Protein AF-A0A3P7NZY5-F1 (afdb_monomer_lite)

Foldseek 3Di:
DDQDPVNVVVVVVVVVVVVVVVVVVVVVVVVVVVVVPDDDDDDDDDDDDDPPPLNVPLDDQDDDPVVVRDPVVSCVVCVVVCVVVVVVVVVVVVVCCVVPNDPDDLLRLLLVLVVDDDDPPDDVVNVVVVNVVSVVSNPVVPDDPFSVVLSVVLSVPPDPVCVVLSVVSVVVCVVPVPDGPVNSVVSVVVVVVVVVVVVVVPDDPPPPPDDDPPPPPPDPDDDDDDDDDDDD

Sequence (232 aa):
MTISSEQLLAILQQQEKQFEAAHIKLMESVMQKFSLHSSDPDSSKNLSTSADPTAASITEFIYDPDFSVTFDTWFKRWEGIFRVDFANADDAWKRLSETFGEKSSLFNIRYQCLKLMKNEADDFLTLASTVNHECERFKLPELTDDQFKCLIFVSALQSPRDAEIWTRLLSTIEQDPKSTLQTLTAECQRLKNLKHDSAIIEKPSSSFAATNVHTVTRTKSVSPISRPRHAL

pLDDT: mean 75.74, std 19.09, range [34.97, 97.25]

Radius of gyration: 41.86 Å; chains: 1; bounding box: 73×59×158 Å

Organism: Dibothriocephalus latus (NCBI:txid60516)

Secondary structure (DSSP, 8-state):
-PPPHHHHHHHHHHHHHHHHHHHHHHHHHHHHHHHTTS------------S-TTGGG------BTTTTB-HHHHHHHHHHHHHHHHHHHHHHHHHHHHHHS--S-HHHHHHHHHT----TT--HHHHHHHHHHHHHHHTGGG--HHHHHHHHHHHT--SGGGHHHHHHHHHHHHH-TT--HHHHHHHHHHHHHHHHHHHHHHS--S--------------------------

Structure (mmCIF, N/CA/C/O backbone):
data_AF-A0A3P7NZY5-F1
#
_entry.id   AF-A0A3P7NZY5-F1
#
loop_
_atom_site.group_PDB
_atom_site.id
_atom_site.type_symbol
_atom_site.label_atom_id
_atom_site.label_alt_id
_atom_site.label_comp_id
_atom_site.label_asym_id
_atom_site.label_entity_id
_atom_site.label_seq_id
_atom_site.pdbx_PDB_ins_code
_atom_site.Cartn_x
_atom_site.Cartn_y
_atom_site.Cartn_z
_atom_site.occupancy
_atom_site.B_iso_or_equiv
_atom_site.auth_seq_id
_atom_site.auth_comp_id
_atom_site.auth_asym_id
_atom_site.auth_atom_id
_atom_site.pdbx_PDB_model_num
ATOM 1 N N . MET A 1 1 ? -19.134 39.621 -23.028 1.00 46.97 1 MET A N 1
ATOM 2 C CA . MET A 1 1 ? -18.415 39.521 -24.315 1.00 46.97 1 MET A CA 1
ATOM 3 C C . MET A 1 1 ? -18.395 38.054 -24.704 1.00 46.97 1 MET A C 1
ATOM 5 O O . MET A 1 1 ? -17.793 37.267 -23.990 1.00 46.97 1 MET A O 1
ATOM 9 N N . THR A 1 2 ? -19.153 37.667 -25.728 1.00 57.88 2 THR A N 1
ATOM 10 C CA . THR A 1 2 ? -19.240 36.282 -26.213 1.00 57.88 2 THR A CA 1
ATOM 11 C C . THR A 1 2 ? -18.093 36.026 -27.183 1.00 57.88 2 THR A C 1
ATOM 13 O O . THR A 1 2 ? -17.996 36.706 -28.202 1.00 57.88 2 THR A O 1
ATOM 16 N N . ILE A 1 3 ? -17.210 35.087 -26.845 1.00 70.19 3 ILE A N 1
ATOM 17 C CA . ILE A 1 3 ? -16.117 34.652 -27.722 1.00 70.19 3 ILE A CA 1
ATOM 18 C C . ILE A 1 3 ? -16.749 34.061 -28.990 1.00 70.19 3 ILE A C 1
ATOM 20 O O . ILE A 1 3 ? -17.586 33.164 -28.905 1.00 70.19 3 ILE A O 1
ATOM 24 N N . SER A 1 4 ? -16.396 34.607 -30.157 1.00 80.69 4 SER A N 1
ATOM 25 C CA . SER A 1 4 ? -16.846 34.088 -31.456 1.00 80.69 4 SER A CA 1
ATOM 26 C C . SER A 1 4 ? -16.251 32.698 -31.701 1.00 80.69 4 SER A C 1
ATOM 28 O O . SER A 1 4 ? -15.131 32.421 -31.270 1.00 80.69 4 SER A O 1
ATOM 30 N N . SER A 1 5 ? -16.958 31.838 -32.437 1.00 74.88 5 SER A N 1
ATOM 31 C CA . SER A 1 5 ? -16.467 30.504 -32.817 1.00 74.88 5 SER A CA 1
ATOM 32 C C . SER A 1 5 ? -15.095 30.557 -33.500 1.00 74.88 5 SER A C 1
ATOM 34 O O . SER A 1 5 ? -14.277 29.664 -33.302 1.00 74.88 5 SER A O 1
ATOM 36 N N . GLU A 1 6 ? -14.813 31.622 -34.255 1.00 82.94 6 GLU A N 1
ATOM 37 C CA . GLU A 1 6 ? -13.506 31.834 -34.890 1.00 82.94 6 GLU A CA 1
ATOM 38 C C . GLU A 1 6 ? -12.401 32.135 -33.868 1.00 82.94 6 GLU A C 1
ATOM 40 O O . GLU A 1 6 ? -11.280 31.652 -34.005 1.00 82.94 6 GLU A O 1
ATOM 45 N N . GLN A 1 7 ? -12.717 32.875 -32.800 1.00 79.88 7 GLN A N 1
ATOM 46 C CA . GLN A 1 7 ? -11.763 33.130 -31.719 1.00 79.88 7 GLN A CA 1
ATOM 47 C C . GLN A 1 7 ? -11.492 31.872 -30.892 1.00 79.88 7 GLN A C 1
ATOM 49 O O . GLN A 1 7 ? -10.356 31.653 -30.483 1.00 79.88 7 GLN A O 1
ATOM 54 N N . LEU A 1 8 ? -12.501 31.023 -30.683 1.00 76.75 8 LEU A N 1
ATOM 55 C CA . LEU A 1 8 ? -12.315 29.741 -30.003 1.00 76.75 8 LEU A CA 1
ATOM 56 C C . LEU A 1 8 ? -11.404 28.805 -30.812 1.00 76.75 8 LEU A C 1
ATOM 58 O O . LEU A 1 8 ? -10.509 28.182 -30.242 1.00 76.75 8 LEU A O 1
ATOM 62 N N . LEU A 1 9 ? -11.589 28.756 -32.136 1.00 84.31 9 LEU A N 1
ATOM 63 C CA . LEU A 1 9 ? -10.747 27.955 -33.026 1.00 84.31 9 LEU A CA 1
ATOM 64 C C . LEU A 1 9 ? -9.292 28.450 -33.017 1.00 84.31 9 LEU A C 1
ATOM 66 O O . LEU A 1 9 ? -8.367 27.652 -32.887 1.00 84.31 9 LEU A O 1
ATOM 70 N N . ALA A 1 10 ? -9.095 29.772 -33.074 1.00 88.56 10 ALA A N 1
ATOM 71 C CA . ALA A 1 10 ? -7.770 30.381 -33.009 1.00 88.56 10 ALA A CA 1
ATOM 72 C C . ALA A 1 10 ? -7.061 30.097 -31.673 1.00 88.56 10 ALA A C 1
ATOM 74 O O . ALA A 1 10 ? -5.854 29.864 -31.658 1.00 88.56 10 ALA A O 1
ATOM 75 N N . ILE A 1 11 ? -7.797 30.074 -30.557 1.00 85.38 11 ILE A N 1
ATOM 76 C CA . ILE A 1 11 ? -7.242 29.749 -29.236 1.00 85.38 11 ILE A CA 1
ATOM 77 C C . ILE A 1 11 ? -6.812 28.281 -29.164 1.00 85.38 11 ILE A C 1
ATOM 79 O O . ILE A 1 11 ? -5.715 28.002 -28.686 1.00 85.38 11 ILE A O 1
ATOM 83 N N . LEU A 1 12 ? -7.633 27.353 -29.663 1.00 81.19 12 LEU A N 1
ATOM 84 C CA . LEU A 1 12 ? -7.298 25.924 -29.664 1.00 81.19 12 LEU A CA 1
ATOM 85 C C . LEU A 1 12 ? -6.077 25.632 -30.541 1.00 81.19 12 LEU A C 1
ATOM 87 O O . LEU A 1 12 ? -5.149 24.957 -30.102 1.00 81.19 12 LEU A O 1
ATOM 91 N N . GLN A 1 13 ? -6.025 26.220 -31.736 1.00 91.12 13 GLN A N 1
ATOM 92 C CA . GLN A 1 13 ? -4.891 26.056 -32.645 1.00 91.12 13 GLN A CA 1
ATOM 93 C C . GLN A 1 13 ? -3.607 26.690 -32.083 1.00 91.12 13 GLN A C 1
ATOM 95 O O . GLN A 1 13 ? -2.511 26.144 -32.226 1.00 91.12 13 GLN A O 1
ATOM 100 N N . GLN A 1 14 ? -3.729 27.827 -31.390 1.00 90.44 14 GLN A N 1
ATOM 101 C CA . GLN A 1 14 ? -2.608 28.439 -30.679 1.00 90.44 14 GLN A CA 1
ATOM 102 C C . GLN A 1 14 ? -2.126 27.553 -29.521 1.00 90.44 14 GLN A C 1
ATOM 104 O O . GLN A 1 14 ? -0.921 27.481 -29.281 1.00 90.44 14 GLN A O 1
ATOM 109 N N . GLN A 1 15 ? -3.033 26.873 -28.815 1.00 80.94 15 GLN A N 1
ATOM 110 C CA . GLN A 1 15 ? -2.680 25.972 -27.719 1.00 80.94 15 GLN A CA 1
ATOM 111 C C . GLN A 1 15 ? -1.922 24.734 -28.221 1.00 80.94 15 GLN A C 1
ATOM 113 O O . GLN A 1 15 ? -0.909 24.365 -27.630 1.00 80.94 15 GLN A O 1
ATOM 118 N N . GLU A 1 16 ? -2.356 24.142 -29.335 1.00 83.31 16 GLU A N 1
ATOM 119 C CA . GLU A 1 16 ? -1.681 23.003 -29.972 1.00 83.31 16 GLU A CA 1
ATOM 120 C C . GLU A 1 16 ? -0.261 23.378 -30.422 1.00 83.31 16 GLU A C 1
ATOM 122 O O . GLU A 1 16 ? 0.711 22.704 -30.080 1.00 83.31 16 GLU A O 1
ATOM 127 N N . LYS A 1 17 ? -0.110 24.545 -31.062 1.00 88.25 17 LYS A N 1
ATOM 128 C CA . LYS A 1 17 ? 1.199 25.053 -31.493 1.00 88.25 17 LYS A CA 1
ATOM 129 C C . LYS A 1 17 ? 2.146 25.343 -30.322 1.00 88.25 17 LYS A C 1
ATOM 131 O O . LYS A 1 17 ? 3.353 25.135 -30.433 1.00 88.25 17 LYS A O 1
ATOM 136 N N . GLN A 1 18 ? 1.619 25.832 -29.197 1.00 85.06 18 GLN A N 1
ATOM 137 C CA . GLN A 1 18 ? 2.403 26.040 -27.973 1.00 85.06 18 GLN A CA 1
ATOM 138 C C . GLN A 1 18 ? 2.849 24.709 -27.355 1.00 85.06 18 GLN A C 1
ATOM 140 O O . GLN A 1 18 ? 3.974 24.615 -26.864 1.00 85.06 18 GLN A O 1
ATOM 145 N N . PHE A 1 19 ? 2.003 23.677 -27.412 1.00 81.44 19 PHE A N 1
ATOM 146 C CA . PHE A 1 19 ? 2.329 22.346 -26.908 1.00 81.44 19 PHE A CA 1
ATOM 147 C C . PHE A 1 19 ? 3.450 21.682 -27.722 1.00 81.44 19 PHE A C 1
ATOM 149 O O . PHE A 1 19 ? 4.431 21.211 -27.145 1.00 81.44 19 PHE A O 1
ATOM 156 N N . GLU A 1 20 ? 3.373 21.726 -29.055 1.00 84.94 20 GLU A N 1
ATOM 157 C CA . GLU A 1 20 ? 4.435 21.205 -29.928 1.00 84.94 20 GLU A CA 1
ATOM 158 C C . GLU A 1 20 ? 5.761 21.953 -29.738 1.00 84.94 20 GLU A C 1
ATOM 160 O O . GLU A 1 20 ? 6.817 21.330 -29.604 1.00 84.94 20 GLU A O 1
ATOM 165 N N . ALA A 1 21 ? 5.718 23.288 -29.653 1.00 87.62 21 ALA A N 1
ATOM 166 C CA . ALA A 1 21 ? 6.910 24.099 -29.416 1.00 87.62 21 ALA A CA 1
ATOM 167 C C . ALA A 1 21 ? 7.564 23.788 -28.058 1.00 87.62 21 ALA A C 1
ATOM 169 O O . ALA A 1 21 ? 8.793 23.740 -27.958 1.00 87.62 21 ALA A O 1
ATOM 170 N N . ALA A 1 22 ? 6.762 23.541 -27.017 1.00 80.25 22 ALA A N 1
ATOM 171 C CA . ALA A 1 22 ? 7.265 23.138 -25.708 1.00 80.25 22 ALA A CA 1
ATOM 172 C C . ALA A 1 22 ? 7.936 21.755 -25.755 1.00 80.25 22 ALA A C 1
ATOM 174 O O . ALA A 1 22 ? 9.002 21.579 -25.164 1.00 80.25 22 ALA A O 1
ATOM 175 N N . HIS A 1 23 ? 7.363 20.802 -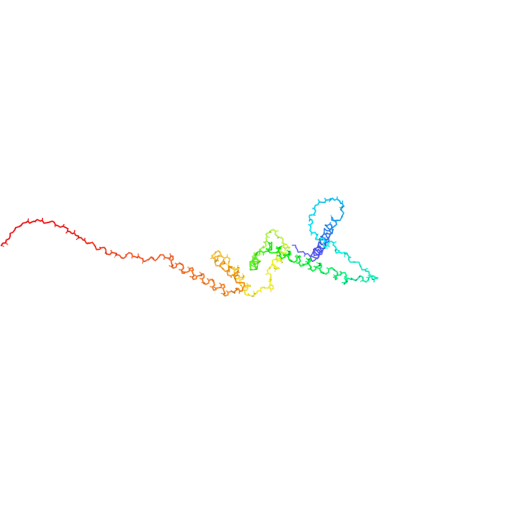26.498 1.00 62.50 23 HIS A N 1
ATOM 176 C CA . HIS A 1 23 ? 7.933 19.464 -26.654 1.00 62.50 23 HIS A CA 1
ATOM 177 C C . HIS A 1 23 ? 9.263 19.483 -27.428 1.00 62.50 23 HIS A C 1
ATOM 179 O O . HIS A 1 23 ? 10.229 18.847 -27.009 1.00 62.50 23 HIS A O 1
ATOM 185 N N . ILE A 1 24 ? 9.360 20.284 -28.496 1.00 83.12 24 ILE A N 1
ATOM 186 C CA . ILE A 1 24 ? 10.613 20.476 -29.248 1.00 83.12 24 ILE A CA 1
ATOM 187 C C . ILE A 1 24 ? 11.690 21.107 -28.358 1.00 83.12 24 ILE A C 1
ATOM 189 O O . ILE A 1 24 ? 12.813 20.612 -28.305 1.00 83.12 24 ILE A O 1
ATOM 193 N N . LYS A 1 25 ? 11.344 22.149 -27.595 1.00 82.94 25 LYS A N 1
ATOM 194 C CA . LYS A 1 25 ? 12.291 22.833 -26.703 1.00 82.94 25 LYS A CA 1
ATOM 195 C C . LYS A 1 25 ? 12.783 21.932 -25.564 1.00 82.94 25 LYS A C 1
ATOM 197 O O . LYS A 1 25 ? 13.939 22.027 -25.150 1.00 82.94 25 LYS A O 1
ATOM 202 N N . LEU A 1 26 ? 11.924 21.037 -25.068 1.00 77.50 26 LEU A N 1
ATOM 203 C CA . LEU A 1 26 ? 12.306 19.997 -24.112 1.00 77.50 26 LEU A CA 1
ATOM 204 C C . LEU A 1 26 ? 13.296 19.009 -24.744 1.00 77.50 26 LEU A C 1
ATOM 206 O O . LEU A 1 26 ? 14.319 18.699 -24.136 1.00 77.50 26 LEU A O 1
ATOM 210 N N . MET A 1 27 ? 13.030 18.565 -25.974 1.00 72.25 27 MET A N 1
ATOM 211 C CA . MET A 1 27 ? 13.896 17.634 -26.698 1.00 72.25 27 MET A CA 1
ATOM 212 C C . MET A 1 27 ? 15.269 18.245 -27.024 1.00 72.25 27 MET A C 1
ATOM 214 O O . MET A 1 27 ? 16.288 17.588 -26.819 1.00 72.25 27 MET A O 1
ATOM 218 N N . GLU A 1 28 ? 15.323 19.522 -27.415 1.00 78.56 28 GLU A N 1
ATOM 219 C CA . GLU A 1 28 ? 16.579 20.271 -27.578 1.00 78.56 28 GLU A CA 1
ATOM 220 C C . GLU A 1 28 ? 17.354 20.385 -26.260 1.00 78.56 28 GLU A C 1
ATOM 222 O O . GLU A 1 28 ? 18.565 20.178 -26.240 1.00 78.56 28 GLU A O 1
ATOM 227 N N . SER A 1 29 ? 16.673 20.652 -25.141 1.00 71.81 29 SER A N 1
ATOM 228 C CA . SER A 1 29 ? 17.320 20.737 -23.826 1.00 71.81 29 SER A CA 1
ATOM 229 C C . SER A 1 29 ? 17.908 19.395 -23.376 1.00 71.81 29 SER A C 1
ATOM 231 O O . SER A 1 29 ? 19.008 19.358 -22.819 1.00 71.81 29 SER A O 1
ATOM 233 N N . VAL A 1 30 ? 17.216 18.287 -23.660 1.00 68.44 30 VAL A N 1
ATOM 234 C CA . VAL A 1 30 ? 17.718 16.930 -23.405 1.00 68.44 30 VAL A CA 1
ATOM 235 C C . VAL A 1 30 ? 18.926 16.630 -24.295 1.00 68.44 30 VAL A C 1
ATOM 237 O O . VAL A 1 30 ? 19.963 16.222 -23.778 1.00 68.44 30 VAL A O 1
ATOM 240 N N . MET A 1 31 ? 18.852 16.905 -25.600 1.00 71.56 31 MET A N 1
ATOM 241 C CA . MET A 1 31 ? 19.984 16.709 -26.517 1.00 71.56 31 MET A CA 1
ATOM 242 C C . MET A 1 31 ? 21.198 17.567 -26.136 1.00 71.56 31 MET A C 1
ATOM 244 O O . MET A 1 31 ? 22.325 17.081 -26.161 1.00 71.56 31 MET A O 1
ATOM 248 N N . GLN A 1 32 ? 20.987 18.809 -25.697 1.00 71.62 32 GLN A N 1
ATOM 249 C CA . GLN A 1 32 ? 22.059 19.703 -25.260 1.00 71.62 32 GLN A CA 1
ATOM 250 C C . GLN A 1 32 ? 22.703 19.237 -23.945 1.00 71.62 32 GLN A C 1
ATOM 252 O O . GLN A 1 32 ? 23.923 19.318 -23.799 1.00 71.62 32 GLN A O 1
ATOM 257 N N . LYS A 1 33 ? 21.916 18.683 -23.010 1.00 65.88 33 LYS A N 1
ATOM 258 C CA . LYS A 1 33 ? 22.447 18.050 -21.792 1.00 65.88 33 LYS A CA 1
ATOM 259 C C . LYS A 1 33 ? 23.283 16.805 -22.083 1.00 65.88 33 LYS A C 1
ATOM 261 O O . LYS A 1 33 ? 24.238 16.558 -21.355 1.00 65.88 33 LYS A O 1
ATOM 266 N N . PHE A 1 34 ? 22.957 16.054 -23.134 1.00 49.94 34 PHE A N 1
ATOM 267 C CA . PHE A 1 34 ? 23.767 14.917 -23.573 1.00 49.94 34 PHE A CA 1
ATOM 268 C C . PHE A 1 34 ? 25.022 15.350 -24.356 1.00 49.94 34 PHE A C 1
ATOM 270 O O . PHE A 1 34 ? 26.076 14.747 -24.177 1.00 49.94 34 PHE A O 1
ATOM 277 N N . SER A 1 35 ? 24.965 16.430 -25.146 1.00 59.28 35 SER A N 1
ATOM 278 C CA . SER A 1 35 ? 26.133 16.958 -25.875 1.00 59.28 35 SER A CA 1
ATOM 279 C C . SER A 1 35 ? 27.155 17.697 -25.003 1.00 59.28 35 SER A C 1
ATOM 281 O O . SER A 1 35 ? 28.324 17.738 -25.371 1.00 59.28 35 SER A O 1
ATOM 283 N N . LEU A 1 36 ? 26.778 18.231 -23.833 1.00 48.22 36 LEU A N 1
ATOM 284 C CA . LEU A 1 36 ? 27.732 18.836 -22.883 1.00 48.22 36 LEU A CA 1
ATOM 285 C C . LEU A 1 36 ? 28.634 17.812 -22.165 1.00 48.22 36 LEU A C 1
ATOM 287 O O . LEU A 1 36 ? 29.483 18.209 -21.371 1.00 48.22 36 LEU A O 1
ATOM 291 N N . HIS A 1 37 ? 28.476 16.512 -22.443 1.00 47.75 37 HIS A N 1
ATOM 292 C CA . HIS A 1 37 ? 29.322 15.451 -21.891 1.00 47.75 37 HIS A CA 1
ATOM 293 C C . HIS A 1 37 ? 30.306 14.827 -22.896 1.00 47.75 37 HIS A C 1
ATOM 295 O O . HIS A 1 37 ? 31.026 13.898 -22.531 1.00 47.75 37 HIS A O 1
ATOM 301 N N . SER A 1 38 ? 30.388 15.339 -24.130 1.00 46.09 38 SER A N 1
ATOM 302 C CA . SER A 1 38 ? 31.380 14.899 -25.118 1.00 46.09 38 SER A CA 1
ATOM 303 C C . SER A 1 38 ? 32.309 16.052 -25.516 1.00 46.09 38 SER A C 1
ATOM 305 O O . SER A 1 38 ? 31.835 17.010 -26.124 1.00 46.09 38 SER A O 1
ATOM 307 N N . SER A 1 39 ? 33.606 15.888 -25.199 1.00 41.19 39 SER A N 1
ATOM 308 C CA . SER A 1 39 ? 34.776 16.782 -25.403 1.00 41.19 39 SER A CA 1
ATOM 309 C C . SER A 1 39 ? 35.035 17.735 -24.217 1.00 41.19 39 SER A C 1
ATOM 311 O O . SER A 1 39 ? 34.266 18.657 -23.990 1.00 41.19 39 SER A O 1
ATOM 313 N N . ASP A 1 40 ? 36.036 17.517 -23.350 1.00 34.97 40 ASP A N 1
ATOM 314 C CA . ASP A 1 40 ? 37.485 17.515 -23.648 1.00 34.97 40 ASP A CA 1
ATOM 315 C C . ASP A 1 40 ? 38.314 16.507 -22.793 1.00 34.97 40 ASP A C 1
ATOM 317 O O . ASP A 1 40 ? 37.837 16.043 -21.751 1.00 34.97 40 ASP A O 1
ATOM 321 N N . PRO A 1 41 ? 39.551 16.159 -23.216 1.00 51.69 41 PRO A N 1
ATOM 322 C CA . PRO A 1 41 ? 40.423 15.176 -22.590 1.00 51.69 41 PRO A CA 1
ATOM 323 C C . PRO A 1 41 ? 41.317 15.788 -21.497 1.00 51.69 41 PRO A C 1
ATOM 325 O O . PRO A 1 41 ? 41.725 16.942 -21.559 1.00 51.69 41 PRO A O 1
ATOM 328 N N . ASP A 1 42 ? 41.696 14.931 -20.552 1.00 41.72 42 ASP A N 1
ATOM 329 C CA . ASP A 1 42 ? 42.792 15.108 -19.593 1.00 41.72 42 ASP A CA 1
ATOM 330 C C . ASP A 1 42 ? 42.535 16.028 -18.379 1.00 41.72 42 ASP A C 1
ATOM 332 O O . ASP A 1 42 ? 42.932 17.187 -18.310 1.00 41.72 42 ASP A O 1
ATOM 336 N N . SER A 1 43 ? 41.968 15.444 -17.317 1.00 35.94 43 SER A N 1
ATOM 337 C CA . SER A 1 43 ? 42.540 15.655 -15.984 1.00 35.94 43 SER A CA 1
ATOM 338 C C . SER A 1 43 ? 42.377 14.402 -15.122 1.00 35.94 43 SER A C 1
ATOM 340 O O . SER A 1 43 ? 41.305 13.827 -14.949 1.00 35.94 43 SER A O 1
ATOM 342 N N . SER A 1 44 ? 43.531 13.938 -14.665 1.00 43.25 44 SER A N 1
ATOM 343 C CA . SER A 1 44 ? 43.779 12.692 -13.960 1.00 43.25 44 SER A CA 1
ATOM 344 C C . SER A 1 44 ? 43.116 12.582 -12.584 1.00 43.25 44 SER A C 1
ATOM 346 O O . SER A 1 44 ? 43.125 13.519 -11.794 1.00 43.25 44 SER A O 1
ATOM 348 N N . LYS A 1 45 ? 42.782 11.323 -12.268 1.00 48.19 45 LYS A N 1
ATOM 349 C CA . LYS A 1 45 ? 42.866 10.679 -10.945 1.00 48.19 45 LYS A CA 1
ATOM 350 C C . LYS A 1 45 ? 41.958 11.251 -9.858 1.00 48.19 45 LYS A C 1
ATOM 352 O O . LYS A 1 45 ? 42.337 12.135 -9.102 1.00 48.19 45 LYS A O 1
ATOM 357 N N . ASN A 1 46 ? 40.809 10.602 -9.696 1.00 41.66 46 ASN A N 1
ATOM 358 C CA . ASN A 1 46 ? 40.505 9.776 -8.521 1.00 41.66 46 ASN A CA 1
ATOM 359 C C . ASN A 1 46 ? 39.083 9.235 -8.684 1.00 41.66 46 ASN A C 1
ATOM 361 O O . ASN A 1 46 ? 38.133 9.787 -8.136 1.00 41.66 46 ASN A O 1
ATOM 365 N N . LEU A 1 47 ? 38.936 8.145 -9.438 1.00 36.31 47 LEU A N 1
ATOM 366 C CA . LEU A 1 47 ? 37.753 7.308 -9.311 1.00 36.31 47 LEU A CA 1
ATOM 367 C C . LEU A 1 47 ? 38.209 5.999 -8.694 1.00 36.31 47 LEU A C 1
ATOM 369 O O . LEU A 1 47 ? 38.983 5.248 -9.285 1.00 36.31 47 LEU A O 1
ATOM 373 N N . SER A 1 48 ? 37.797 5.808 -7.446 1.00 35.16 48 SER A N 1
ATOM 374 C CA . SER A 1 48 ? 38.056 4.586 -6.710 1.00 35.16 48 SER A CA 1
ATOM 375 C C . SER A 1 48 ? 37.369 3.440 -7.436 1.00 35.16 48 SER A C 1
ATOM 377 O O . SER A 1 48 ? 36.148 3.358 -7.527 1.00 35.16 48 SER A O 1
ATOM 379 N N . THR A 1 49 ? 38.238 2.617 -7.994 1.00 46.69 49 THR A N 1
ATOM 380 C CA . THR A 1 49 ? 38.092 1.278 -8.526 1.00 46.69 49 THR A CA 1
ATOM 381 C C . THR A 1 49 ? 37.032 0.450 -7.807 1.00 46.69 49 THR A C 1
ATOM 383 O O . THR A 1 49 ? 37.173 0.129 -6.630 1.00 46.69 49 THR A O 1
ATOM 386 N N . SER A 1 50 ? 36.027 0.022 -8.562 1.00 44.97 50 SER A N 1
ATOM 387 C CA . SER A 1 50 ? 35.406 -1.295 -8.399 1.00 44.97 50 SER A CA 1
ATOM 388 C C . SER A 1 50 ? 34.762 -1.727 -9.721 1.00 44.97 50 SER A C 1
ATOM 390 O O . SER A 1 50 ? 33.618 -2.170 -9.757 1.00 44.97 50 SER A O 1
ATOM 392 N N . ALA A 1 51 ? 35.483 -1.562 -10.832 1.00 43.59 51 ALA A N 1
ATOM 393 C CA . ALA A 1 51 ? 35.256 -2.436 -11.972 1.00 43.59 51 ALA A CA 1
ATOM 394 C C . ALA A 1 51 ? 36.059 -3.702 -11.673 1.00 43.59 51 ALA A C 1
ATOM 396 O O . ALA A 1 51 ? 37.286 -3.644 -11.561 1.00 43.59 51 ALA A O 1
ATOM 397 N N . ASP A 1 52 ? 35.351 -4.799 -11.429 1.00 51.12 52 ASP A N 1
ATOM 398 C CA . ASP A 1 52 ? 35.935 -6.120 -11.229 1.00 51.12 52 ASP A CA 1
ATOM 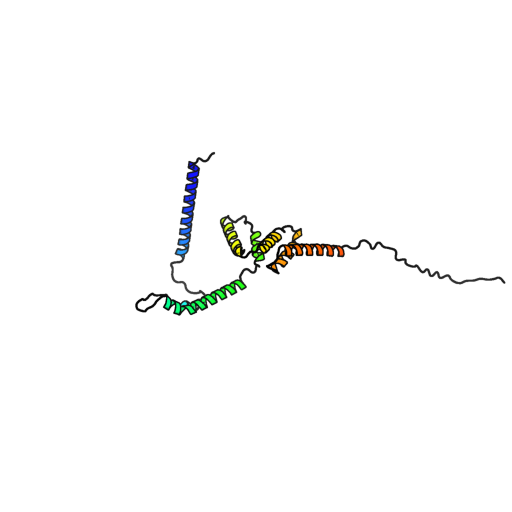399 C C . ASP A 1 52 ? 36.911 -6.412 -12.394 1.00 51.12 52 ASP A C 1
ATOM 401 O O . ASP A 1 52 ? 36.533 -6.212 -13.556 1.00 51.12 52 ASP A O 1
ATOM 405 N N . PRO A 1 53 ? 38.173 -6.822 -12.149 1.00 58.41 53 PRO A N 1
ATOM 406 C CA . PRO A 1 53 ? 39.139 -7.133 -13.209 1.00 58.41 53 PRO A CA 1
ATOM 407 C C . PRO A 1 53 ? 38.623 -8.128 -14.265 1.00 58.41 53 PRO A C 1
ATOM 409 O O . PRO A 1 53 ? 39.148 -8.180 -15.376 1.00 58.41 53 PRO A O 1
ATOM 412 N N . THR A 1 54 ? 37.591 -8.903 -13.929 1.00 56.88 54 THR A N 1
ATOM 413 C CA . THR A 1 54 ? 36.879 -9.858 -14.790 1.00 56.88 54 THR A CA 1
ATOM 414 C C . THR A 1 54 ? 35.955 -9.186 -15.813 1.00 56.88 54 THR A C 1
ATOM 416 O O . THR A 1 54 ? 35.953 -9.592 -16.975 1.00 56.88 54 THR A O 1
ATOM 419 N N . ALA A 1 55 ? 35.235 -8.124 -15.438 1.00 55.91 55 ALA A N 1
ATOM 420 C CA . ALA A 1 55 ? 34.324 -7.394 -16.326 1.00 55.91 55 ALA A CA 1
ATOM 421 C C . ALA A 1 55 ? 35.085 -6.620 -17.415 1.00 55.91 55 ALA A C 1
ATOM 423 O O . ALA A 1 55 ? 34.652 -6.555 -18.564 1.00 55.91 55 ALA A O 1
ATOM 424 N N . ALA A 1 56 ? 36.277 -6.113 -17.082 1.00 63.00 56 ALA A N 1
ATOM 425 C CA . ALA A 1 56 ? 37.186 -5.485 -18.043 1.00 63.00 56 ALA A CA 1
ATOM 426 C C . ALA A 1 56 ? 37.785 -6.480 -19.063 1.00 63.00 56 ALA A C 1
ATOM 428 O O . ALA A 1 56 ? 38.383 -6.057 -20.051 1.00 63.00 56 ALA A O 1
ATOM 429 N N . SER A 1 57 ? 37.638 -7.794 -18.836 1.00 68.81 57 SER A N 1
ATOM 430 C CA . SER A 1 57 ? 38.141 -8.849 -19.723 1.00 68.81 57 SER A CA 1
ATOM 431 C C . SER A 1 57 ? 37.123 -9.313 -20.771 1.00 68.81 57 SER A C 1
ATOM 433 O O . SER A 1 57 ? 37.506 -10.089 -21.652 1.00 68.81 57 SER A O 1
ATOM 435 N N . ILE A 1 58 ? 35.857 -8.880 -20.698 1.00 78.25 58 ILE A N 1
ATOM 436 C CA . ILE A 1 58 ? 34.845 -9.221 -21.705 1.00 78.25 58 ILE A CA 1
ATOM 437 C C . ILE A 1 58 ? 35.177 -8.448 -22.983 1.00 78.25 58 ILE A C 1
ATOM 439 O O . ILE A 1 58 ? 34.961 -7.244 -23.087 1.00 78.25 58 ILE A O 1
ATOM 443 N N . THR A 1 59 ? 35.743 -9.147 -23.961 1.00 78.38 59 THR A N 1
ATOM 444 C CA . THR A 1 59 ? 36.101 -8.559 -25.254 1.00 78.38 59 THR A CA 1
ATOM 445 C C . THR A 1 59 ? 34.851 -8.302 -26.091 1.00 78.38 59 THR A C 1
ATOM 447 O O . THR A 1 59 ? 33.960 -9.154 -26.126 1.00 78.38 59 THR A O 1
ATOM 450 N N . GLU A 1 60 ? 34.810 -7.183 -26.816 1.00 79.25 60 GLU A N 1
ATOM 451 C CA . GLU A 1 60 ? 33.728 -6.845 -27.748 1.00 79.25 60 GLU A CA 1
ATOM 452 C C . GLU A 1 60 ? 33.483 -7.973 -28.770 1.00 79.25 60 GLU A C 1
ATOM 454 O O . GLU A 1 60 ? 34.414 -8.651 -29.214 1.00 79.25 60 GLU A O 1
ATOM 459 N N . PHE A 1 61 ? 32.214 -8.216 -29.109 1.00 82.62 61 PHE A N 1
ATOM 460 C CA . PHE A 1 61 ? 31.850 -9.214 -30.109 1.00 82.62 61 PHE A CA 1
ATOM 461 C C . PHE A 1 61 ? 32.153 -8.685 -31.515 1.00 82.62 61 PHE A C 1
ATOM 463 O O . PHE A 1 61 ? 31.523 -7.736 -31.976 1.00 82.62 61 PHE A O 1
ATOM 470 N N . ILE A 1 62 ? 33.082 -9.343 -32.209 1.00 82.06 62 ILE A N 1
ATOM 471 C CA . ILE A 1 62 ? 33.411 -9.069 -33.609 1.00 82.06 62 ILE A CA 1
ATOM 472 C C . ILE A 1 62 ? 32.988 -10.290 -34.422 1.00 82.06 62 ILE A C 1
ATOM 474 O O . ILE A 1 62 ? 33.529 -11.380 -34.237 1.00 82.06 62 ILE A O 1
ATOM 478 N N . TYR A 1 63 ? 31.990 -10.114 -35.289 1.00 79.81 63 TYR A N 1
ATOM 479 C CA . TYR A 1 63 ? 31.515 -11.185 -36.160 1.00 79.81 63 TYR A CA 1
ATOM 480 C C . TYR A 1 63 ? 32.570 -11.509 -37.217 1.00 79.81 63 TYR A C 1
ATOM 482 O O . TYR A 1 63 ? 32.945 -10.639 -38.004 1.00 79.81 63 TYR A O 1
ATOM 490 N N . ASP A 1 64 ? 33.006 -12.766 -37.246 1.00 80.12 64 ASP A N 1
ATOM 491 C CA . ASP A 1 64 ? 33.967 -13.264 -38.223 1.00 80.12 64 ASP A CA 1
ATOM 492 C C . ASP A 1 64 ? 33.464 -14.591 -38.824 1.00 80.12 64 ASP A C 1
ATOM 494 O O . ASP A 1 64 ? 33.491 -15.633 -38.150 1.00 80.12 64 ASP A O 1
ATOM 498 N N . PRO A 1 65 ? 32.960 -14.565 -40.073 1.00 72.88 65 PRO A N 1
ATOM 499 C CA . PRO A 1 65 ? 32.415 -15.747 -40.728 1.00 72.88 65 PRO A CA 1
ATOM 500 C C . PRO A 1 65 ? 33.494 -16.770 -41.111 1.00 72.88 65 PRO A C 1
ATOM 502 O O . PRO A 1 65 ? 33.190 -17.962 -41.149 1.00 72.88 65 PRO A O 1
ATOM 505 N N . ASP A 1 66 ? 34.740 -16.342 -41.335 1.00 83.75 66 ASP A N 1
ATOM 506 C CA . ASP A 1 66 ? 35.839 -17.217 -41.759 1.00 83.75 66 ASP A CA 1
ATOM 507 C C . ASP A 1 66 ? 36.420 -18.004 -40.574 1.00 83.75 66 ASP A C 1
ATOM 509 O O . ASP A 1 66 ? 36.890 -19.133 -40.728 1.00 83.75 66 ASP A O 1
ATOM 513 N N . PHE A 1 67 ? 36.318 -17.444 -39.365 1.00 76.50 67 PHE A N 1
ATOM 514 C CA . PHE A 1 67 ? 36.777 -18.068 -38.120 1.00 76.50 67 PHE A CA 1
ATOM 515 C C . PHE A 1 67 ? 35.647 -18.667 -37.270 1.00 76.50 67 PHE A C 1
ATOM 517 O O . PHE A 1 67 ? 35.871 -19.055 -36.121 1.00 76.50 67 PHE A O 1
ATOM 524 N N . SER A 1 68 ? 34.432 -18.795 -37.818 1.00 72.19 68 SER A N 1
ATOM 525 C CA . SER A 1 68 ? 33.241 -19.322 -37.125 1.00 72.19 68 SER A CA 1
ATOM 526 C C . SER A 1 68 ? 32.889 -18.592 -35.816 1.00 72.19 68 SER A C 1
ATOM 528 O O . SER A 1 68 ? 32.242 -19.156 -34.929 1.00 72.19 68 SER A O 1
ATOM 530 N N . VAL A 1 69 ? 33.293 -17.323 -35.684 1.00 76.75 69 VAL A N 1
ATOM 531 C CA . VAL A 1 69 ? 32.995 -16.495 -34.510 1.00 76.75 69 VAL A CA 1
ATOM 532 C C . VAL A 1 69 ? 31.547 -16.023 -34.611 1.00 76.75 69 VAL A C 1
ATOM 534 O O . VAL A 1 69 ? 31.228 -14.970 -35.161 1.00 76.75 69 VAL A O 1
ATOM 537 N N . THR A 1 70 ? 30.647 -16.854 -34.092 1.00 85.12 70 THR A N 1
ATOM 538 C CA . THR A 1 70 ? 29.222 -16.550 -33.951 1.00 85.12 70 THR A CA 1
ATOM 539 C C . THR A 1 70 ? 28.919 -15.987 -32.567 1.00 85.12 70 THR A C 1
ATOM 541 O O . THR A 1 70 ? 29.663 -16.209 -31.606 1.00 85.12 70 THR A O 1
ATOM 544 N N . PHE A 1 71 ? 27.790 -15.287 -32.450 1.00 82.94 71 PHE A N 1
ATOM 545 C CA . PHE A 1 71 ? 27.315 -14.768 -31.169 1.00 82.94 71 PHE A CA 1
ATOM 546 C C . PHE A 1 71 ? 27.182 -15.880 -30.122 1.00 82.94 71 PHE A C 1
ATOM 548 O O . PHE A 1 71 ? 27.611 -15.693 -28.992 1.00 82.94 71 PHE A O 1
ATOM 555 N N . ASP A 1 72 ? 26.689 -17.064 -30.499 1.00 81.69 72 ASP A N 1
ATOM 556 C CA . ASP A 1 72 ? 26.550 -18.206 -29.587 1.00 81.69 72 ASP A CA 1
ATOM 557 C C . ASP A 1 72 ? 27.878 -18.653 -28.971 1.00 81.69 72 ASP A C 1
ATOM 559 O O . ASP A 1 72 ? 27.942 -18.999 -27.792 1.00 81.69 72 ASP A O 1
ATOM 563 N N . THR A 1 73 ? 28.952 -18.654 -29.762 1.00 80.88 73 THR A N 1
ATOM 564 C CA . THR A 1 73 ? 30.279 -19.088 -29.305 1.00 80.88 73 THR A CA 1
ATOM 565 C C . THR A 1 73 ? 30.904 -18.046 -28.381 1.00 80.88 73 THR A C 1
ATOM 567 O O . THR A 1 73 ? 31.500 -18.397 -27.360 1.00 80.88 73 THR A O 1
ATOM 570 N N . TRP A 1 74 ? 30.719 -16.763 -28.699 1.00 84.00 74 TRP A N 1
ATOM 571 C CA . TRP A 1 74 ? 31.121 -15.656 -27.835 1.00 84.00 74 TRP A CA 1
ATOM 572 C C . TRP A 1 74 ? 30.310 -15.637 -26.530 1.00 84.00 74 TRP A C 1
ATOM 574 O O . TRP A 1 74 ? 30.891 -15.587 -25.450 1.00 84.00 74 TRP A O 1
ATOM 584 N N . PHE A 1 75 ? 28.986 -15.781 -26.604 1.00 82.19 75 PHE A N 1
ATOM 585 C CA . PHE A 1 75 ? 28.100 -15.789 -25.443 1.00 82.19 75 PHE A CA 1
ATOM 586 C C . PHE A 1 75 ? 28.415 -16.958 -24.510 1.00 82.19 75 PHE A C 1
ATOM 588 O O . PHE A 1 75 ? 28.651 -16.727 -23.332 1.00 82.19 75 PHE A O 1
ATOM 595 N N . LYS A 1 76 ? 28.544 -18.194 -25.016 1.00 84.12 76 LYS A N 1
ATOM 596 C CA . LYS A 1 76 ? 28.920 -19.367 -24.197 1.00 84.12 76 LYS A CA 1
ATOM 597 C C . LYS A 1 76 ? 30.246 -19.192 -23.459 1.00 84.12 76 LYS A C 1
ATOM 599 O O . LYS A 1 76 ? 30.408 -19.701 -22.355 1.00 84.12 76 LYS A O 1
ATOM 604 N N . ARG A 1 77 ? 31.204 -18.482 -24.063 1.00 84.06 77 ARG A N 1
ATOM 605 C CA . ARG A 1 77 ? 32.505 -18.200 -23.441 1.00 84.06 77 ARG A CA 1
ATOM 606 C C . ARG A 1 77 ? 32.378 -17.281 -22.222 1.00 84.06 77 ARG A C 1
ATOM 608 O O . ARG A 1 77 ? 33.143 -17.443 -21.277 1.00 84.06 77 ARG A O 1
ATOM 615 N N . TRP A 1 78 ? 31.426 -16.351 -22.241 1.00 81.56 78 TRP A N 1
ATOM 616 C CA . TRP A 1 78 ? 31.244 -15.332 -21.200 1.00 81.56 78 TRP A CA 1
ATOM 617 C C . TRP A 1 78 ? 30.002 -15.559 -20.322 1.00 81.56 78 TRP A C 1
ATOM 619 O O . TRP A 1 78 ? 29.842 -14.890 -19.305 1.00 81.56 78 TRP A O 1
ATOM 629 N N . GLU A 1 79 ? 29.160 -16.541 -20.653 1.00 81.94 79 GLU A N 1
ATOM 630 C CA . GLU A 1 79 ? 27.914 -16.886 -19.955 1.00 81.94 79 GLU A CA 1
ATOM 631 C C . GLU A 1 79 ? 28.133 -17.099 -18.452 1.00 81.94 79 GLU A C 1
ATOM 633 O O . GLU A 1 79 ? 27.357 -16.609 -17.633 1.00 81.94 79 GLU A O 1
ATOM 638 N N . GLY A 1 80 ? 29.220 -17.779 -18.075 1.00 78.81 80 GLY A N 1
ATOM 639 C CA . GLY A 1 80 ? 29.567 -18.005 -16.671 1.00 78.81 80 GLY A CA 1
ATOM 640 C C . GLY A 1 80 ? 29.884 -16.718 -15.903 1.00 78.81 80 GLY A C 1
ATOM 641 O O . GLY A 1 80 ? 29.509 -16.609 -14.740 1.00 78.81 80 GLY A O 1
ATOM 642 N N . ILE A 1 81 ? 30.520 -15.739 -16.555 1.00 78.50 81 ILE A N 1
ATOM 643 C CA . ILE A 1 81 ? 30.853 -14.440 -15.951 1.00 78.50 81 ILE A CA 1
ATOM 644 C C . ILE A 1 81 ? 29.583 -13.615 -15.777 1.00 78.50 81 ILE A C 1
ATOM 646 O O . ILE A 1 81 ? 29.298 -13.191 -14.664 1.00 78.50 81 ILE A O 1
ATOM 650 N N . PHE A 1 82 ? 28.744 -13.517 -16.815 1.00 77.88 82 PHE A N 1
ATOM 651 C CA . PHE A 1 82 ? 27.436 -12.872 -16.686 1.00 77.88 82 PHE A CA 1
ATOM 652 C C . PHE A 1 82 ? 26.607 -13.508 -15.568 1.00 77.88 82 PHE A C 1
ATOM 654 O O . PHE A 1 82 ? 26.048 -12.801 -14.740 1.00 77.88 82 PHE A O 1
ATOM 661 N N . ARG A 1 83 ? 26.560 -14.841 -15.476 1.00 80.56 83 ARG A N 1
ATOM 662 C CA . ARG A 1 83 ? 25.791 -15.531 -14.432 1.00 80.56 83 ARG A CA 1
ATOM 663 C C . ARG A 1 83 ? 26.255 -15.175 -13.019 1.00 80.56 83 ARG A C 1
ATOM 665 O O . ARG A 1 83 ? 25.413 -15.013 -12.141 1.00 80.56 83 ARG A O 1
ATOM 672 N N . VAL A 1 84 ? 27.565 -15.087 -12.799 1.00 78.12 84 VAL A N 1
ATOM 673 C CA . VAL A 1 84 ? 28.142 -14.725 -11.497 1.00 78.12 84 VAL A CA 1
ATOM 674 C C . VAL A 1 84 ? 27.928 -13.243 -11.205 1.00 78.12 84 VAL A C 1
ATOM 676 O O . VAL A 1 84 ? 27.485 -12.912 -10.112 1.00 78.12 84 VAL A O 1
ATOM 679 N N . ASP A 1 85 ? 28.157 -12.362 -12.175 1.00 74.38 85 ASP A N 1
ATOM 680 C CA . ASP A 1 85 ? 28.031 -10.916 -11.985 1.00 74.38 85 ASP A CA 1
ATOM 681 C C 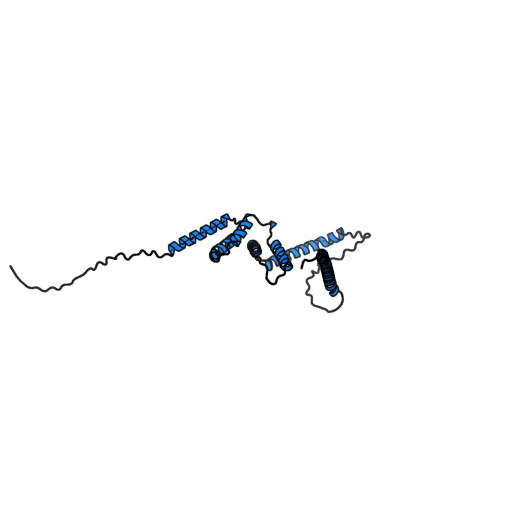. ASP A 1 85 ? 26.576 -10.485 -11.785 1.00 74.38 85 ASP A C 1
ATOM 683 O O . ASP A 1 85 ? 26.295 -9.689 -10.892 1.00 74.38 85 ASP A O 1
ATOM 687 N N . PHE A 1 86 ? 25.630 -11.050 -12.544 1.00 72.56 86 PHE A N 1
ATOM 688 C CA . PHE A 1 86 ? 24.200 -10.813 -12.326 1.00 72.56 86 PHE A CA 1
ATOM 689 C C . PHE A 1 86 ? 23.736 -11.375 -10.976 1.00 72.56 86 PHE A C 1
ATOM 691 O O . PHE A 1 86 ? 22.979 -10.703 -10.282 1.00 72.56 86 PHE A O 1
ATOM 698 N N . ALA A 1 87 ? 24.225 -12.548 -10.554 1.00 76.62 87 ALA A N 1
ATOM 699 C CA . ALA A 1 87 ? 23.920 -13.079 -9.223 1.00 76.62 87 ALA A CA 1
ATOM 700 C C . ALA A 1 87 ? 24.490 -12.188 -8.105 1.00 76.62 87 ALA A C 1
ATOM 702 O O . ALA A 1 87 ? 23.792 -11.876 -7.143 1.00 76.62 87 ALA A O 1
ATOM 703 N N . ASN A 1 88 ? 25.729 -11.715 -8.258 1.00 77.94 88 ASN A N 1
ATOM 704 C CA . ASN A 1 88 ? 26.364 -10.795 -7.318 1.00 77.94 88 ASN A CA 1
ATOM 705 C C . ASN A 1 88 ? 25.651 -9.436 -7.280 1.00 77.94 88 ASN A C 1
ATOM 707 O O . ASN A 1 88 ? 25.549 -8.830 -6.214 1.00 77.94 88 ASN A O 1
ATOM 711 N N . ALA A 1 89 ? 25.155 -8.947 -8.419 1.00 73.12 89 ALA A N 1
ATOM 712 C CA . ALA A 1 89 ? 24.376 -7.717 -8.507 1.00 73.12 89 ALA A CA 1
ATOM 713 C C . ALA A 1 89 ? 23.011 -7.859 -7.819 1.00 73.12 89 ALA A C 1
ATOM 715 O O . ALA A 1 89 ? 22.628 -6.966 -7.065 1.00 73.12 89 ALA A O 1
ATOM 716 N N . ASP A 1 90 ? 22.316 -8.983 -8.009 1.00 76.56 90 ASP A N 1
ATOM 717 C CA . ASP A 1 90 ? 21.071 -9.297 -7.300 1.00 76.56 90 ASP A CA 1
ATOM 718 C C . ASP A 1 90 ? 21.301 -9.405 -5.788 1.00 76.56 90 ASP A C 1
ATOM 720 O O . ASP A 1 90 ? 20.544 -8.836 -4.999 1.00 76.56 90 ASP A O 1
ATOM 724 N N . ASP A 1 91 ? 22.380 -10.066 -5.363 1.00 78.81 91 ASP A N 1
ATOM 725 C CA . ASP A 1 91 ? 22.767 -10.149 -3.955 1.00 78.81 91 ASP A CA 1
ATOM 726 C C . ASP A 1 91 ? 23.127 -8.768 -3.386 1.00 78.81 91 ASP A C 1
ATOM 728 O O . ASP A 1 91 ? 22.728 -8.422 -2.270 1.00 78.81 91 ASP A O 1
ATOM 732 N N . ALA A 1 92 ? 23.840 -7.936 -4.148 1.00 75.31 92 ALA A N 1
ATOM 733 C CA . ALA A 1 92 ? 24.147 -6.563 -3.763 1.00 75.31 92 ALA A CA 1
ATOM 734 C C . ALA A 1 92 ? 22.870 -5.720 -3.642 1.00 75.31 92 ALA A C 1
ATOM 736 O O . ALA A 1 92 ? 22.692 -5.024 -2.641 1.00 75.31 92 ALA A O 1
ATOM 737 N N . TRP A 1 93 ? 21.956 -5.827 -4.608 1.00 73.25 93 TRP A N 1
ATOM 738 C CA . TRP A 1 93 ? 20.657 -5.162 -4.585 1.00 73.25 93 TRP A CA 1
ATOM 739 C C . TRP A 1 93 ? 19.823 -5.606 -3.387 1.00 73.25 93 TRP A C 1
ATOM 741 O O . TRP A 1 93 ? 19.291 -4.770 -2.659 1.00 73.25 93 TRP A O 1
ATOM 751 N N . LYS A 1 94 ? 19.767 -6.910 -3.115 1.00 77.00 94 LYS A N 1
ATOM 752 C CA . LYS A 1 94 ? 19.076 -7.466 -1.953 1.00 77.00 94 LYS A CA 1
ATOM 753 C C . LYS A 1 94 ? 19.645 -6.912 -0.649 1.00 77.00 94 LYS A C 1
ATOM 755 O O . LYS A 1 94 ? 18.884 -6.426 0.180 1.00 77.00 94 LYS A O 1
ATOM 760 N N . ARG A 1 95 ? 20.971 -6.891 -0.484 1.00 73.19 95 ARG A N 1
ATOM 761 C CA . ARG A 1 95 ? 21.631 -6.332 0.713 1.00 73.19 95 ARG A CA 1
ATOM 762 C C . ARG A 1 95 ? 21.397 -4.828 0.860 1.00 73.19 95 ARG A C 1
ATOM 764 O O . ARG A 1 95 ? 21.207 -4.342 1.977 1.00 73.19 95 ARG A O 1
ATOM 771 N N . LEU A 1 96 ? 21.382 -4.087 -0.248 1.00 66.50 96 LEU A N 1
ATOM 772 C CA . LEU A 1 96 ? 21.024 -2.668 -0.261 1.00 66.50 96 LEU A CA 1
ATOM 773 C C . LEU A 1 96 ? 19.555 -2.470 0.122 1.00 66.50 96 LEU A C 1
ATOM 775 O O . LEU A 1 96 ? 19.269 -1.615 0.952 1.00 66.50 96 LEU A O 1
ATOM 779 N N . SER A 1 97 ? 18.642 -3.292 -0.389 1.00 72.50 97 SER A N 1
ATOM 780 C CA . SER A 1 97 ? 17.227 -3.274 -0.014 1.00 72.50 97 SER A CA 1
ATOM 781 C C . SER A 1 97 ? 17.006 -3.675 1.449 1.00 72.50 97 SER A C 1
ATOM 783 O O . SER A 1 97 ? 16.129 -3.137 2.108 1.00 72.50 97 SER A O 1
ATOM 785 N N . GLU A 1 98 ? 17.793 -4.588 2.005 1.00 74.56 98 GLU A N 1
ATOM 786 C CA . GLU A 1 98 ? 17.705 -4.950 3.426 1.00 74.56 98 GLU A CA 1
ATOM 787 C C . GLU A 1 98 ? 18.231 -3.825 4.334 1.00 74.56 98 GLU A C 1
ATOM 789 O O . GLU A 1 98 ? 17.685 -3.566 5.408 1.00 74.56 98 GLU A O 1
ATOM 794 N N . THR A 1 99 ? 19.285 -3.125 3.903 1.00 67.25 99 THR A N 1
ATOM 795 C CA . THR A 1 99 ? 19.946 -2.085 4.710 1.00 67.25 99 THR A CA 1
ATOM 796 C C . THR A 1 99 ? 19.251 -0.725 4.592 1.00 67.25 99 THR A C 1
ATOM 798 O O . THR A 1 99 ? 19.051 -0.033 5.597 1.00 67.25 99 THR A O 1
ATOM 801 N N . PHE A 1 100 ? 18.872 -0.358 3.368 1.00 55.69 100 PHE A N 1
ATOM 802 C CA . PHE A 1 100 ? 18.359 0.955 2.969 1.00 55.69 100 PHE A CA 1
ATOM 803 C C . PHE A 1 100 ? 16.954 0.912 2.373 1.00 55.69 100 PHE A C 1
ATOM 805 O O . PHE A 1 100 ? 16.379 1.970 2.122 1.00 55.69 100 PHE A O 1
ATOM 812 N N . GLY A 1 101 ? 16.400 -0.275 2.128 1.00 58.78 101 GLY A N 1
ATOM 813 C CA . GLY A 1 101 ? 15.039 -0.388 1.629 1.00 58.78 101 GLY A CA 1
ATOM 814 C C . GLY A 1 101 ? 14.028 0.098 2.654 1.00 58.78 101 GLY A C 1
ATOM 815 O O . GLY A 1 101 ? 14.302 0.266 3.848 1.00 58.78 101 GLY A O 1
ATOM 816 N N . GLU A 1 102 ? 12.836 0.361 2.146 1.00 69.62 102 GLU A N 1
ATOM 817 C CA . GLU A 1 102 ? 11.740 0.857 2.947 1.00 69.62 102 GLU A CA 1
ATOM 818 C C . GLU A 1 102 ? 11.390 -0.126 4.077 1.00 69.62 102 GLU A C 1
ATOM 820 O O . GLU A 1 102 ? 10.953 -1.248 3.840 1.00 69.62 102 GLU A O 1
ATOM 825 N N . LYS A 1 103 ? 11.574 0.318 5.328 1.00 76.62 103 LYS A N 1
ATOM 826 C CA . LYS A 1 103 ? 11.317 -0.483 6.541 1.00 76.62 103 LYS A CA 1
ATOM 827 C C . LYS A 1 103 ? 9.853 -0.457 6.990 1.00 76.62 103 LYS A C 1
ATOM 829 O O . LYS A 1 103 ? 9.521 -1.013 8.036 1.00 76.62 103 LYS A O 1
ATOM 834 N N . SER A 1 104 ? 8.992 0.226 6.240 1.00 81.56 104 SER A N 1
ATOM 835 C CA . SER A 1 104 ? 7.554 0.264 6.491 1.00 81.56 104 SER A CA 1
ATOM 836 C C . SER A 1 104 ? 6.934 -1.086 6.149 1.00 81.56 104 SER A C 1
ATOM 838 O O . SER A 1 104 ? 7.239 -1.670 5.112 1.00 81.56 104 SER A O 1
ATOM 840 N N . SER A 1 105 ? 6.014 -1.560 6.986 1.00 87.88 105 SER A N 1
ATOM 841 C CA . SER A 1 105 ? 5.163 -2.688 6.616 1.00 87.88 105 SER A CA 1
ATOM 842 C C . SER A 1 105 ? 4.335 -2.345 5.371 1.00 87.88 105 SER A C 1
ATOM 844 O O . SER A 1 105 ? 4.005 -1.181 5.114 1.00 87.88 105 SER A O 1
ATOM 846 N N . LEU A 1 106 ? 3.929 -3.370 4.621 1.00 90.31 106 LEU A N 1
ATOM 847 C CA . LEU A 1 106 ? 3.045 -3.185 3.470 1.00 90.31 106 LEU A CA 1
ATOM 848 C C . LEU A 1 106 ? 1.700 -2.561 3.879 1.00 90.31 106 LEU A C 1
ATOM 850 O O . LEU A 1 106 ? 1.125 -1.775 3.128 1.00 90.31 106 LEU A O 1
ATOM 854 N N . PHE A 1 107 ? 1.215 -2.863 5.088 1.00 90.25 107 PHE A N 1
ATOM 855 C CA . PHE A 1 107 ? 0.031 -2.212 5.637 1.00 90.25 107 PHE A CA 1
ATOM 856 C C . PHE A 1 107 ? 0.259 -0.710 5.849 1.00 90.25 107 PHE A C 1
ATOM 858 O O . PHE A 1 107 ? -0.569 0.086 5.412 1.00 90.25 107 PHE A O 1
ATOM 865 N N . ASN A 1 108 ? 1.378 -0.310 6.465 1.00 88.50 108 ASN A N 1
ATOM 866 C CA . ASN A 1 108 ? 1.690 1.098 6.694 1.00 88.50 108 ASN A CA 1
ATOM 867 C C . ASN A 1 108 ? 1.824 1.861 5.373 1.00 88.50 108 ASN A C 1
ATOM 869 O O . ASN A 1 108 ? 1.246 2.934 5.250 1.00 88.50 108 ASN A O 1
ATOM 873 N N . ILE A 1 109 ? 2.504 1.291 4.371 1.00 91.81 109 ILE A N 1
ATOM 874 C CA . ILE A 1 109 ? 2.590 1.881 3.024 1.00 91.81 109 ILE A CA 1
ATOM 875 C C . ILE A 1 109 ? 1.180 2.144 2.485 1.00 91.81 109 ILE A C 1
ATOM 877 O O . ILE A 1 109 ? 0.826 3.287 2.205 1.00 91.81 109 ILE A O 1
ATOM 881 N N . ARG A 1 110 ? 0.332 1.108 2.445 1.00 94.00 110 ARG A N 1
ATOM 882 C CA . ARG A 1 110 ? -1.050 1.210 1.951 1.00 94.00 110 ARG A CA 1
ATOM 883 C C . ARG A 1 110 ? -1.882 2.232 2.726 1.00 94.00 110 ARG A C 1
ATOM 885 O O . ARG A 1 110 ? -2.645 2.990 2.130 1.00 94.00 110 ARG A O 1
ATOM 892 N N . TYR A 1 111 ? -1.728 2.271 4.047 1.00 89.06 111 TYR A N 1
ATOM 893 C CA . TYR A 1 111 ? -2.414 3.225 4.910 1.00 89.06 111 TYR A CA 1
ATOM 894 C C . TYR A 1 111 ? -1.981 4.670 4.630 1.00 89.06 111 TYR A C 1
ATOM 896 O O . TYR A 1 111 ? -2.836 5.549 4.544 1.00 89.06 111 TYR A O 1
ATOM 904 N N . GLN A 1 112 ? -0.683 4.932 4.434 1.00 87.94 112 GLN A N 1
ATOM 905 C CA . GLN A 1 112 ? -0.207 6.274 4.084 1.00 87.94 112 GLN A CA 1
ATOM 906 C C . GLN A 1 112 ? -0.683 6.715 2.699 1.00 87.94 112 GLN A C 1
ATOM 908 O O . GLN A 1 112 ? -1.076 7.871 2.554 1.00 87.94 112 GLN A O 1
ATOM 913 N N . CYS A 1 113 ? -0.745 5.814 1.711 1.00 91.31 113 CYS A N 1
ATOM 914 C CA . CYS A 1 113 ? -1.286 6.152 0.392 1.00 91.31 113 CYS A CA 1
ATOM 915 C C . CYS A 1 113 ? -2.734 6.672 0.481 1.00 91.31 113 CYS A C 1
ATOM 917 O O . CYS A 1 113 ? -3.087 7.625 -0.206 1.00 91.31 113 CYS A O 1
ATOM 919 N N . LEU A 1 114 ? -3.568 6.101 1.364 1.00 88.31 114 LEU A N 1
ATOM 920 C CA . LEU A 1 114 ? -4.945 6.572 1.591 1.00 88.31 114 LEU A CA 1
ATOM 921 C C . LEU A 1 114 ? -5.018 7.946 2.271 1.00 88.31 114 LEU A C 1
ATOM 923 O O . LEU A 1 114 ? -6.056 8.603 2.220 1.00 88.31 114 LEU A O 1
ATOM 927 N N . LYS A 1 115 ? -3.932 8.381 2.914 1.00 86.44 115 LYS A N 1
ATOM 928 C CA . LYS A 1 115 ? -3.809 9.694 3.558 1.00 86.44 115 LYS A CA 1
ATOM 929 C C . LYS A 1 115 ? -3.103 10.720 2.677 1.00 86.44 115 LYS A C 1
ATOM 931 O O . LYS A 1 115 ? -2.845 11.828 3.148 1.00 86.44 115 LYS A O 1
ATOM 936 N N . LEU A 1 116 ? -2.788 10.367 1.429 1.00 91.12 116 LEU A N 1
ATOM 937 C CA . LEU A 1 116 ? -2.160 11.277 0.485 1.00 91.12 116 LEU A CA 1
ATOM 938 C C . LEU A 1 116 ? -3.046 12.508 0.279 1.00 91.12 116 LEU A C 1
ATOM 940 O O . LEU A 1 116 ? -4.226 12.412 -0.054 1.00 91.12 116 LEU A O 1
ATOM 944 N N . MET A 1 117 ? -2.442 13.675 0.464 1.00 91.25 117 MET A N 1
ATOM 945 C CA . MET A 1 117 ? -3.060 14.978 0.263 1.00 91.25 117 MET A CA 1
ATOM 946 C C . MET A 1 117 ? -2.157 15.796 -0.652 1.00 91.25 117 MET A C 1
ATOM 948 O O . MET A 1 117 ? -0.933 15.719 -0.554 1.00 91.25 117 MET A O 1
ATOM 952 N N . LYS A 1 118 ? -2.755 16.587 -1.547 1.00 92.81 118 LYS A N 1
ATOM 953 C CA . LYS A 1 118 ? -1.994 17.488 -2.416 1.00 92.81 118 LYS A CA 1
ATOM 954 C C . LYS A 1 118 ? -1.316 18.565 -1.563 1.00 92.81 118 LYS A C 1
ATOM 956 O O . LYS A 1 118 ? -2.002 19.266 -0.819 1.00 92.81 118 LYS A O 1
ATOM 961 N N . ASN A 1 119 ? -0.009 18.762 -1.736 1.00 92.12 119 ASN A N 1
ATOM 962 C CA . ASN A 1 119 ? 0.670 19.912 -1.143 1.00 92.12 119 ASN A CA 1
ATOM 963 C C . ASN A 1 119 ? 0.286 21.200 -1.882 1.00 92.12 119 ASN A C 1
ATOM 965 O O . ASN A 1 119 ? 0.106 21.214 -3.104 1.00 92.12 119 ASN A O 1
ATOM 969 N N . GLU A 1 120 ? 0.179 22.312 -1.156 1.00 93.88 120 GLU A N 1
ATOM 970 C CA . GLU A 1 120 ? -0.228 23.598 -1.739 1.00 93.88 120 GLU A CA 1
ATOM 971 C C . GLU A 1 120 ? 0.733 24.072 -2.840 1.00 93.88 120 GLU A C 1
ATOM 973 O O . GLU A 1 120 ? 0.278 24.597 -3.854 1.00 93.88 120 GLU A O 1
ATOM 978 N N . ALA A 1 121 ? 2.032 23.806 -2.673 1.00 95.81 121 ALA A N 1
ATOM 979 C CA . ALA A 1 121 ? 3.087 24.190 -3.610 1.00 95.81 121 ALA A CA 1
ATOM 980 C C . ALA A 1 121 ? 3.192 23.295 -4.859 1.00 95.81 121 ALA A C 1
ATOM 982 O O . ALA A 1 121 ? 3.777 23.722 -5.851 1.00 95.81 121 ALA A O 1
ATOM 983 N N . ASP A 1 122 ? 2.641 22.078 -4.821 1.00 94.06 122 ASP A N 1
ATOM 984 C CA . ASP A 1 122 ? 2.779 21.125 -5.924 1.00 94.06 122 ASP A CA 1
ATOM 985 C C . ASP A 1 122 ? 1.873 21.515 -7.094 1.00 94.06 122 ASP A C 1
ATOM 987 O O . ASP A 1 122 ? 0.701 21.867 -6.906 1.00 94.06 122 ASP A O 1
ATOM 991 N N . ASP A 1 123 ? 2.379 21.386 -8.317 1.00 95.69 123 ASP A N 1
ATOM 992 C CA . ASP A 1 123 ? 1.525 21.381 -9.498 1.00 95.69 123 ASP A CA 1
ATOM 993 C C . ASP A 1 123 ? 0.843 20.007 -9.677 1.00 95.69 123 ASP A C 1
ATOM 995 O O . ASP A 1 123 ? 1.068 19.045 -8.933 1.00 95.69 123 ASP A O 1
ATOM 999 N N . PHE A 1 124 ? -0.057 19.911 -10.654 1.00 93.75 124 PHE A N 1
ATOM 1000 C CA . PHE A 1 124 ? -0.786 18.666 -10.898 1.00 93.75 124 PHE A CA 1
ATOM 1001 C C . PHE A 1 124 ? 0.088 17.553 -11.487 1.00 93.75 124 PHE A C 1
ATOM 1003 O O . PHE A 1 124 ? -0.246 16.385 -11.306 1.00 93.75 124 PHE A O 1
ATOM 1010 N N . LEU A 1 125 ? 1.194 17.882 -12.162 1.00 95.38 125 LEU A N 1
ATOM 1011 C CA . LEU A 1 125 ? 2.104 16.886 -12.725 1.00 95.38 125 LEU A CA 1
ATOM 1012 C C . LEU A 1 125 ? 2.935 16.229 -11.617 1.00 95.38 125 LEU A C 1
ATOM 1014 O O . LEU A 1 125 ? 3.082 15.004 -11.599 1.00 95.38 125 LEU A O 1
ATOM 1018 N N . THR A 1 126 ? 3.411 17.022 -10.655 1.00 95.31 126 THR A N 1
ATOM 1019 C CA . THR A 1 126 ? 4.043 16.530 -9.429 1.00 95.31 126 THR A CA 1
ATOM 1020 C C . THR A 1 126 ? 3.073 15.654 -8.649 1.00 95.31 126 THR A C 1
ATOM 1022 O O . THR A 1 126 ? 3.424 14.530 -8.300 1.00 95.31 126 THR A O 1
ATOM 1025 N N . LEU A 1 127 ? 1.826 16.101 -8.450 1.00 92.56 127 LEU A N 1
ATOM 1026 C CA . LEU A 1 127 ? 0.813 15.284 -7.779 1.00 92.56 127 LEU A CA 1
ATOM 1027 C C . LEU A 1 127 ? 0.559 13.959 -8.515 1.00 92.56 127 LEU A C 1
ATOM 1029 O O . LEU A 1 127 ? 0.524 12.915 -7.871 1.00 92.56 127 LEU A O 1
ATOM 1033 N N . ALA A 1 128 ? 0.398 13.981 -9.841 1.00 93.06 128 ALA A N 1
ATOM 1034 C CA . ALA A 1 128 ? 0.162 12.775 -10.634 1.00 93.06 128 ALA A CA 1
ATOM 1035 C C . ALA A 1 128 ? 1.329 11.783 -10.528 1.00 93.06 128 ALA A C 1
ATOM 1037 O O . ALA A 1 128 ? 1.108 10.584 -10.364 1.00 93.06 128 ALA A O 1
ATOM 1038 N N . SER A 1 129 ? 2.563 12.292 -10.553 1.00 94.00 129 SER A N 1
ATOM 1039 C CA . SER A 1 129 ? 3.772 11.482 -10.383 1.00 94.00 129 SER A CA 1
ATOM 1040 C C . SER A 1 129 ? 3.819 10.837 -8.996 1.00 94.00 129 SER A C 1
ATOM 1042 O O . SER A 1 129 ? 4.058 9.636 -8.883 1.00 94.00 129 SER A O 1
ATOM 1044 N N . THR A 1 130 ? 3.513 11.607 -7.945 1.00 93.81 130 THR A N 1
ATOM 1045 C CA . THR A 1 130 ? 3.430 11.101 -6.568 1.00 93.81 130 THR A CA 1
ATOM 1046 C C . THR A 1 130 ? 2.337 10.044 -6.430 1.00 93.81 130 THR A C 1
ATOM 1048 O O . THR A 1 130 ? 2.592 8.981 -5.876 1.00 93.81 130 THR A O 1
ATOM 1051 N N . VAL A 1 131 ? 1.139 10.285 -6.973 1.00 90.56 131 VAL A N 1
ATOM 1052 C CA . VAL A 1 131 ? 0.038 9.309 -6.951 1.00 90.56 131 VAL A CA 1
ATOM 1053 C C . VAL A 1 131 ? 0.445 8.013 -7.650 1.00 90.56 131 VAL A C 1
ATOM 1055 O O . VAL A 1 131 ? 0.228 6.941 -7.092 1.00 90.56 131 VAL A O 1
ATOM 1058 N N . ASN A 1 132 ? 1.074 8.089 -8.826 1.00 94.25 132 ASN A N 1
ATOM 1059 C CA . ASN A 1 132 ? 1.516 6.896 -9.547 1.00 94.25 132 ASN A CA 1
ATOM 1060 C C . ASN A 1 132 ? 2.549 6.094 -8.735 1.00 94.25 132 ASN A C 1
ATOM 1062 O O . ASN A 1 132 ? 2.397 4.886 -8.562 1.00 94.25 132 ASN A O 1
ATOM 1066 N N . HIS A 1 133 ? 3.542 6.779 -8.160 1.00 93.12 133 HIS A N 1
ATOM 1067 C CA . HIS A 1 133 ? 4.553 6.161 -7.302 1.00 93.12 133 HIS A CA 1
ATOM 1068 C C . HIS A 1 133 ? 3.948 5.501 -6.049 1.00 93.12 133 HIS A C 1
ATOM 1070 O O . HIS A 1 133 ? 4.286 4.364 -5.713 1.00 93.12 133 HIS A O 1
ATOM 1076 N N . GLU A 1 134 ? 3.012 6.170 -5.371 1.00 91.88 134 GLU A N 1
ATOM 1077 C CA . GLU A 1 134 ? 2.305 5.585 -4.228 1.00 91.88 134 GLU A CA 1
ATOM 1078 C C . GLU A 1 134 ? 1.461 4.372 -4.641 1.00 91.88 134 GLU A C 1
ATOM 1080 O O . GLU A 1 134 ? 1.468 3.365 -3.939 1.00 91.88 134 GLU A O 1
ATOM 1085 N N . CYS A 1 135 ? 0.790 4.398 -5.797 1.00 88.88 135 CYS A N 1
ATOM 1086 C CA . CYS A 1 135 ? 0.029 3.251 -6.304 1.00 88.88 135 CYS A CA 1
ATOM 1087 C C . CYS A 1 135 ? 0.914 2.031 -6.619 1.00 88.88 135 CYS A C 1
ATOM 1089 O O . CYS A 1 135 ? 0.516 0.893 -6.350 1.00 88.88 135 CYS A O 1
ATOM 1091 N N . GLU A 1 136 ? 2.123 2.240 -7.141 1.00 91.38 136 GLU A N 1
ATOM 1092 C CA . GLU A 1 136 ? 3.097 1.165 -7.377 1.00 91.38 136 GLU A CA 1
ATOM 1093 C C . GLU A 1 136 ? 3.612 0.548 -6.070 1.00 91.38 136 GLU A C 1
ATOM 1095 O O . GLU A 1 136 ? 3.804 -0.674 -5.979 1.00 91.38 136 GLU A O 1
ATOM 1100 N N . ARG A 1 137 ? 3.808 1.381 -5.042 1.00 91.69 137 ARG A N 1
ATOM 1101 C CA . ARG A 1 137 ? 4.186 0.952 -3.687 1.00 91.69 137 ARG A CA 1
ATOM 1102 C C . ARG A 1 137 ? 3.031 0.296 -2.934 1.00 91.69 137 ARG A C 1
ATOM 1104 O O . ARG A 1 137 ? 3.264 -0.625 -2.159 1.00 91.69 137 ARG A O 1
ATOM 1111 N N . PHE A 1 138 ? 1.790 0.689 -3.216 1.00 92.31 138 PHE A N 1
ATOM 1112 C CA . PHE A 1 138 ? 0.578 0.133 -2.610 1.00 92.31 138 PHE A CA 1
ATOM 1113 C C . PHE A 1 138 ? 0.387 -1.366 -2.918 1.00 92.31 138 PHE A C 1
ATOM 1115 O O . PHE A 1 138 ? -0.245 -2.086 -2.137 1.00 92.31 138 PHE A O 1
ATOM 1122 N N . LYS A 1 139 ? 0.938 -1.849 -4.045 1.00 92.88 139 LYS A N 1
ATOM 1123 C CA . LYS A 1 139 ? 0.783 -3.235 -4.534 1.00 92.88 139 LYS A CA 1
ATOM 1124 C C . LYS A 1 139 ? -0.688 -3.638 -4.631 1.00 92.88 139 LYS A C 1
ATOM 1126 O O . LYS A 1 139 ? -1.129 -4.611 -4.021 1.00 92.88 139 LYS A O 1
ATOM 1131 N N . LEU A 1 140 ? -1.454 -2.857 -5.398 1.00 91.75 140 LEU A N 1
ATOM 1132 C CA . LEU A 1 140 ? -2.900 -3.039 -5.557 1.00 91.75 140 LEU A CA 1
ATOM 1133 C C . LEU A 1 140 ? -3.307 -4.457 -6.012 1.00 91.75 140 LEU A C 1
ATOM 1135 O O . LEU A 1 140 ? -4.254 -4.982 -5.432 1.00 91.75 140 LEU A O 1
ATOM 1139 N N . PRO A 1 141 ? -2.607 -5.122 -6.957 1.00 93.56 141 PRO A N 1
ATOM 1140 C CA . PRO A 1 141 ? -2.968 -6.483 -7.371 1.00 93.56 141 PRO A CA 1
ATOM 1141 C C . PRO A 1 141 ? -2.855 -7.538 -6.259 1.00 93.56 141 PRO A C 1
ATOM 1143 O O . PRO A 1 141 ? -3.467 -8.596 -6.353 1.00 93.56 141 PRO A O 1
ATOM 1146 N N . GLU A 1 142 ? -2.076 -7.262 -5.211 1.00 93.62 142 GLU A N 1
ATOM 1147 C CA . GLU A 1 142 ? -1.873 -8.153 -4.063 1.00 93.62 142 GLU A CA 1
ATOM 1148 C C . GLU A 1 142 ? -2.842 -7.850 -2.906 1.00 93.62 142 GLU A C 1
ATOM 1150 O O . GLU A 1 142 ? -2.749 -8.456 -1.836 1.00 93.62 142 GLU A O 1
ATOM 1155 N N . LEU A 1 143 ? -3.735 -6.869 -3.065 1.00 93.25 143 LEU A N 1
ATOM 1156 C CA . LEU A 1 143 ? -4.673 -6.466 -2.026 1.00 93.25 143 LEU A CA 1
ATOM 1157 C C . LEU A 1 143 ? -5.877 -7.411 -1.992 1.00 93.25 143 LEU A C 1
ATOM 1159 O O . LEU A 1 143 ? -6.614 -7.527 -2.967 1.00 93.25 143 LEU A O 1
ATOM 1163 N N . THR A 1 144 ? -6.122 -8.035 -0.841 1.00 95.00 144 THR A N 1
ATOM 1164 C CA . THR A 1 144 ? -7.343 -8.826 -0.638 1.00 95.00 144 THR A CA 1
ATOM 1165 C C . THR A 1 144 ? -8.519 -7.945 -0.214 1.00 95.00 144 THR A C 1
ATOM 1167 O O . THR A 1 144 ? -8.335 -6.890 0.399 1.00 95.00 144 THR A O 1
ATOM 1170 N N . ASP A 1 145 ? -9.746 -8.412 -0.457 1.00 95.69 145 ASP A N 1
ATOM 1171 C CA . ASP A 1 145 ? -10.969 -7.718 -0.033 1.00 95.69 145 ASP A CA 1
ATOM 1172 C C . ASP A 1 145 ? -10.981 -7.408 1.468 1.00 95.69 145 ASP A C 1
ATOM 1174 O O . ASP A 1 145 ? -11.402 -6.330 1.884 1.00 95.69 145 ASP A O 1
ATOM 1178 N N . ASP A 1 146 ? -10.519 -8.342 2.300 1.00 95.69 146 ASP A N 1
ATOM 1179 C CA . ASP A 1 146 ? -10.485 -8.144 3.749 1.00 95.69 146 ASP A CA 1
ATOM 1180 C C . ASP A 1 146 ? -9.395 -7.157 4.168 1.00 95.69 146 ASP A C 1
ATOM 1182 O O . ASP A 1 146 ? -9.657 -6.302 5.014 1.00 95.69 146 ASP A O 1
ATOM 1186 N N . GLN A 1 147 ? -8.224 -7.178 3.522 1.00 94.19 147 GLN A N 1
ATOM 1187 C CA . GLN A 1 147 ? -7.195 -6.158 3.739 1.00 94.19 147 GLN A CA 1
ATOM 1188 C C . GLN A 1 147 ? -7.702 -4.764 3.356 1.00 94.19 147 GLN A C 1
ATOM 1190 O O . GLN A 1 147 ? -7.480 -3.807 4.101 1.00 94.19 147 GLN A O 1
ATOM 1195 N N . PHE A 1 148 ? -8.431 -4.642 2.241 1.00 94.94 148 PHE A N 1
ATOM 1196 C CA . PHE A 1 148 ? -9.052 -3.383 1.836 1.00 94.94 148 PHE A CA 1
ATOM 1197 C C . PHE A 1 148 ? -10.087 -2.899 2.859 1.00 94.94 148 PHE A C 1
ATOM 1199 O O . PHE A 1 148 ? -10.020 -1.756 3.309 1.00 94.94 148 PHE A O 1
ATOM 1206 N N . LYS A 1 149 ? -11.008 -3.770 3.298 1.00 95.25 149 LYS A N 1
ATOM 1207 C CA . LYS A 1 149 ? -12.004 -3.437 4.334 1.00 95.25 149 LYS A CA 1
ATOM 1208 C C . LYS A 1 149 ? -11.337 -2.967 5.629 1.00 95.25 149 LYS A C 1
ATOM 1210 O O . LYS A 1 149 ? -11.767 -1.969 6.202 1.00 95.25 149 LYS A O 1
ATOM 1215 N N . CYS A 1 150 ? -10.283 -3.653 6.074 1.00 95.69 150 CYS A N 1
ATOM 1216 C CA . CYS A 1 150 ? -9.505 -3.281 7.256 1.00 95.69 150 CYS A CA 1
ATOM 1217 C C . CYS A 1 150 ? -8.846 -1.900 7.101 1.00 95.69 150 CYS A C 1
ATOM 1219 O O . CYS A 1 150 ? -8.944 -1.074 8.009 1.00 95.69 150 CYS A O 1
ATOM 1221 N N . LEU A 1 151 ? -8.238 -1.615 5.943 1.00 94.06 151 LEU A N 1
ATOM 1222 C CA . LEU A 1 151 ? -7.645 -0.308 5.634 1.00 94.06 151 LEU A CA 1
ATOM 1223 C C . LEU A 1 151 ? -8.675 0.821 5.681 1.00 94.06 151 LEU A C 1
ATOM 1225 O O . LEU A 1 151 ? -8.415 1.852 6.303 1.00 94.06 151 LEU A O 1
ATOM 1229 N N . ILE A 1 152 ? -9.847 0.628 5.069 1.00 94.12 152 ILE A N 1
ATOM 1230 C CA . ILE A 1 152 ? -10.932 1.617 5.086 1.00 94.12 152 ILE A CA 1
ATOM 1231 C C . ILE A 1 152 ? -11.449 1.825 6.511 1.00 94.12 152 ILE A C 1
ATOM 1233 O O . ILE A 1 152 ? -11.606 2.966 6.943 1.00 94.12 152 ILE A O 1
ATOM 1237 N N . PHE A 1 153 ? -11.661 0.742 7.262 1.00 94.88 153 PHE A N 1
ATOM 1238 C CA . PHE A 1 153 ? -12.156 0.812 8.635 1.00 94.88 153 PHE A CA 1
ATOM 1239 C C . PHE A 1 153 ? -11.218 1.611 9.544 1.00 94.88 153 PHE A C 1
ATOM 1241 O O . PHE A 1 153 ? -11.663 2.522 10.236 1.00 94.88 153 PHE A O 1
ATOM 1248 N N . VAL A 1 154 ? -9.915 1.324 9.500 1.00 91.88 154 VAL A N 1
ATOM 1249 C CA . VAL A 1 154 ? -8.911 2.047 10.293 1.00 91.88 154 VAL A CA 1
ATOM 1250 C C . VAL A 1 154 ? -8.766 3.498 9.824 1.00 91.88 154 VAL A C 1
ATOM 1252 O O . VAL A 1 154 ? -8.685 4.397 10.657 1.00 91.88 154 VAL A O 1
ATOM 1255 N N . SER A 1 155 ? -8.794 3.752 8.511 1.00 89.56 155 SER A N 1
ATOM 1256 C CA . SER A 1 155 ? -8.728 5.110 7.937 1.00 89.56 155 SER A CA 1
ATOM 1257 C C . SER A 1 155 ? -9.929 5.990 8.296 1.00 89.56 155 SER A C 1
ATOM 1259 O O . SER A 1 155 ? -9.811 7.216 8.322 1.00 89.56 155 SER A O 1
ATOM 1261 N N . ALA A 1 156 ? -11.081 5.383 8.594 1.00 90.44 156 ALA A N 1
ATOM 1262 C CA . ALA A 1 156 ? -12.280 6.097 9.020 1.00 90.44 156 ALA A CA 1
ATOM 1263 C C . ALA A 1 156 ? -12.213 6.582 10.484 1.00 90.44 156 ALA A C 1
ATOM 1265 O O . ALA A 1 156 ? -12.963 7.484 10.864 1.00 90.44 156 ALA A O 1
ATOM 1266 N N . LEU A 1 157 ? -11.309 6.037 11.310 1.00 87.75 157 LEU A N 1
ATOM 1267 C CA . LEU A 1 157 ? -11.140 6.424 12.716 1.00 87.75 157 LEU A CA 1
ATOM 1268 C C . LEU A 1 157 ? -10.300 7.702 12.847 1.00 87.75 157 LEU A C 1
ATOM 1270 O O . LEU A 1 157 ? -9.146 7.682 13.268 1.00 87.75 157 LEU A O 1
ATOM 1274 N N . GLN A 1 158 ? -10.887 8.835 12.473 1.00 81.31 158 GLN A N 1
ATOM 1275 C CA . GLN A 1 158 ? -10.200 10.133 12.470 1.00 81.31 158 GLN A CA 1
ATOM 1276 C C . GLN A 1 158 ? -10.389 10.923 13.773 1.00 81.31 158 GLN A C 1
ATOM 1278 O O . GLN A 1 158 ? -9.707 11.922 14.003 1.00 81.31 158 GLN A O 1
ATOM 1283 N N . SER A 1 159 ? -11.322 10.509 14.639 1.00 88.62 159 SER A N 1
ATOM 1284 C CA . SER A 1 159 ? -11.594 11.225 15.885 1.00 88.62 159 SER A CA 1
ATOM 1285 C C . SER A 1 159 ? -10.480 10.995 16.910 1.00 88.62 159 SER A C 1
ATOM 1287 O O . SER A 1 159 ? -10.130 9.845 17.176 1.00 88.62 159 SER A O 1
ATOM 1289 N N . PRO A 1 160 ? -10.008 12.041 17.615 1.00 84.31 160 PRO A N 1
ATOM 1290 C CA . PRO A 1 160 ? -9.066 11.873 18.722 1.00 84.31 160 PRO A CA 1
ATOM 1291 C C . PRO A 1 160 ? -9.569 10.937 19.834 1.00 84.31 160 PRO A C 1
ATOM 1293 O O . PRO A 1 160 ? -8.767 10.325 20.532 1.00 84.31 160 PRO A O 1
ATOM 1296 N N . ARG A 1 161 ? -10.894 10.789 19.994 1.00 86.69 161 ARG A N 1
ATOM 1297 C CA . ARG A 1 161 ? -11.497 9.863 20.971 1.00 86.69 161 ARG A CA 1
ATOM 1298 C C . ARG A 1 161 ? -11.224 8.393 20.655 1.00 86.69 161 ARG A C 1
ATOM 1300 O O . ARG A 1 161 ? -11.200 7.574 21.571 1.00 86.69 161 ARG A O 1
ATOM 1307 N N . ASP A 1 162 ? -10.991 8.081 19.386 1.00 87.44 162 ASP A N 1
ATOM 1308 C CA . ASP A 1 162 ? -10.762 6.722 18.907 1.00 87.44 162 ASP A CA 1
ATOM 1309 C C . ASP A 1 162 ? -9.265 6.393 18.809 1.00 87.44 162 ASP A C 1
ATOM 1311 O O . ASP A 1 162 ? -8.919 5.276 18.446 1.00 87.44 162 ASP A O 1
ATOM 1315 N N . ALA A 1 163 ? -8.365 7.317 19.173 1.00 84.25 163 ALA A N 1
ATOM 1316 C CA . ALA A 1 163 ? -6.917 7.168 18.990 1.00 84.25 163 ALA A CA 1
ATO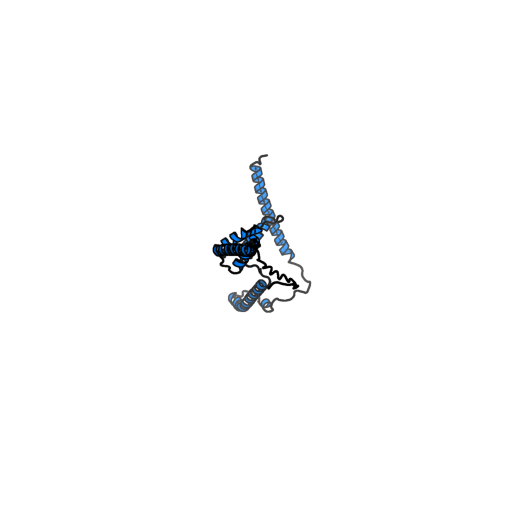M 1317 C C . ALA A 1 163 ? -6.337 5.907 19.655 1.00 84.25 163 ALA A C 1
ATOM 1319 O O . ALA A 1 163 ? -5.481 5.230 19.083 1.00 84.25 163 ALA A O 1
ATOM 1320 N N . GLU A 1 164 ? -6.823 5.555 20.847 1.00 87.44 164 GLU A N 1
ATOM 1321 C CA . GLU A 1 164 ? -6.399 4.332 21.538 1.00 87.44 164 GLU A CA 1
ATOM 1322 C C . GLU A 1 164 ? -6.867 3.073 20.797 1.00 87.44 164 GLU A C 1
ATOM 1324 O O . GLU A 1 164 ? -6.088 2.137 20.621 1.00 87.44 164 GLU A O 1
ATOM 1329 N N . ILE A 1 165 ? -8.119 3.066 20.326 1.00 92.06 165 ILE A N 1
ATOM 1330 C CA . ILE A 1 165 ? -8.678 1.956 19.545 1.00 92.06 165 ILE A CA 1
ATOM 1331 C C . ILE A 1 165 ? -7.902 1.831 18.235 1.00 92.06 165 ILE A C 1
ATOM 1333 O O . ILE A 1 165 ? -7.385 0.760 17.938 1.00 92.06 165 ILE A O 1
ATOM 1337 N N . TRP A 1 166 ? -7.737 2.931 17.502 1.00 91.00 166 TRP A N 1
ATOM 1338 C CA . TRP A 1 166 ? -6.966 2.999 16.264 1.00 91.00 166 TRP A CA 1
ATOM 1339 C C . TRP A 1 166 ? -5.551 2.429 16.435 1.00 91.00 166 TRP A C 1
ATOM 1341 O O . TRP A 1 166 ? -5.149 1.552 15.675 1.00 91.00 166 TRP A O 1
ATOM 1351 N N . THR A 1 167 ? -4.832 2.838 17.487 1.00 88.69 167 THR A N 1
ATOM 1352 C CA . THR A 1 167 ? -3.472 2.345 17.774 1.00 88.69 167 THR A CA 1
ATOM 1353 C C . THR A 1 167 ? -3.451 0.833 18.012 1.00 88.69 167 THR A C 1
ATOM 1355 O O . THR A 1 167 ? -2.541 0.137 17.560 1.00 88.69 167 THR A O 1
ATOM 1358 N N . ARG A 1 168 ? -4.459 0.297 18.711 1.00 93.38 168 ARG A N 1
ATOM 1359 C CA . ARG A 1 168 ? -4.571 -1.148 18.945 1.00 93.38 168 ARG A CA 1
ATOM 1360 C C . ARG A 1 168 ? -4.888 -1.913 17.670 1.00 93.38 168 ARG A C 1
ATOM 1362 O O . ARG A 1 168 ? -4.213 -2.902 17.410 1.00 93.38 168 ARG A O 1
ATOM 1369 N N . LEU A 1 169 ? -5.823 -1.425 16.857 1.00 94.44 169 LEU A N 1
ATOM 1370 C CA . LEU A 1 169 ? -6.165 -2.052 15.580 1.00 94.44 169 LEU A CA 1
ATOM 1371 C C . LEU A 1 169 ? -4.982 -2.070 14.610 1.00 94.44 169 LEU A C 1
ATOM 1373 O O . LEU A 1 169 ? -4.766 -3.085 13.957 1.00 94.44 169 LEU A O 1
ATOM 1377 N N . LEU A 1 170 ? -4.181 -0.999 14.559 1.00 90.56 170 LEU A N 1
ATOM 1378 C CA . LEU A 1 170 ? -2.928 -1.006 13.802 1.00 90.56 170 LEU A CA 1
ATOM 1379 C C . LEU A 1 170 ? -2.022 -2.155 14.241 1.00 90.56 170 LEU A C 1
ATOM 1381 O O . LEU A 1 170 ? -1.578 -2.942 13.414 1.00 90.56 170 LEU A O 1
ATOM 1385 N N . SER A 1 171 ? -1.789 -2.285 15.549 1.00 91.38 171 SER A N 1
ATOM 1386 C CA . SER A 1 171 ? -0.946 -3.356 16.082 1.00 91.38 171 SER A CA 1
ATOM 1387 C C . SER A 1 171 ? -1.500 -4.748 15.766 1.00 91.38 171 SER A C 1
ATOM 1389 O O . SER A 1 171 ? -0.722 -5.649 15.465 1.00 91.38 171 SER A O 1
ATOM 1391 N N . THR A 1 172 ? -2.824 -4.926 15.787 1.00 94.06 172 THR A N 1
ATOM 1392 C CA . THR A 1 172 ? -3.477 -6.182 15.394 1.00 94.06 172 THR A CA 1
ATOM 1393 C C . THR A 1 172 ? -3.198 -6.534 13.933 1.00 94.06 172 THR A C 1
ATOM 1395 O O . THR A 1 172 ? -2.825 -7.669 13.649 1.00 94.06 172 THR A O 1
ATOM 1398 N N . ILE A 1 173 ? -3.323 -5.572 13.013 1.00 93.31 173 ILE A N 1
ATOM 1399 C CA . ILE A 1 173 ? -3.115 -5.820 11.577 1.00 93.31 173 ILE A CA 1
ATOM 1400 C C . ILE A 1 173 ? -1.637 -6.069 11.256 1.00 93.31 173 ILE A C 1
ATOM 1402 O O . ILE A 1 173 ? -1.326 -6.914 10.421 1.00 93.31 173 ILE A O 1
ATOM 1406 N N . GLU A 1 174 ? -0.723 -5.378 11.939 1.00 88.94 174 GLU A N 1
ATOM 1407 C CA . GLU A 1 174 ? 0.721 -5.616 11.801 1.00 88.94 174 GLU A CA 1
ATOM 1408 C C . GLU A 1 174 ? 1.128 -7.022 12.268 1.00 88.94 174 GLU A C 1
ATOM 1410 O O . GLU A 1 174 ? 2.028 -7.633 11.697 1.00 88.94 174 GLU A O 1
ATOM 1415 N N . GLN A 1 175 ? 0.464 -7.553 13.300 1.00 91.81 175 GLN A N 1
ATOM 1416 C CA . GLN A 1 175 ? 0.731 -8.899 13.815 1.00 91.81 175 GLN A CA 1
ATOM 1417 C C . GLN A 1 175 ? 0.118 -10.000 12.943 1.00 91.81 175 GLN A C 1
ATOM 1419 O O . GLN A 1 175 ? 0.709 -11.072 12.815 1.00 91.81 175 GLN A O 1
ATOM 1424 N N . ASP A 1 176 ? -1.050 -9.750 12.348 1.00 92.75 176 ASP A N 1
ATOM 1425 C CA . ASP A 1 176 ? -1.724 -10.687 11.452 1.00 92.75 176 ASP A CA 1
ATOM 1426 C C . ASP A 1 176 ? -2.111 -10.013 10.123 1.00 92.75 176 ASP A C 1
ATOM 1428 O O . ASP A 1 176 ? -3.185 -9.405 10.020 1.00 92.75 176 ASP A O 1
ATOM 1432 N N . PRO A 1 177 ? -1.296 -10.184 9.063 1.00 87.50 177 PRO A N 1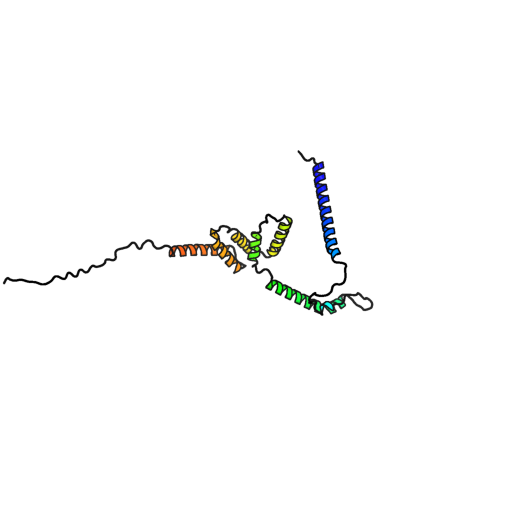
ATOM 1433 C CA . PRO A 1 177 ? -1.584 -9.654 7.729 1.00 87.50 177 PRO A CA 1
ATOM 1434 C C . PRO A 1 177 ? -2.864 -10.204 7.077 1.00 87.50 177 PRO A C 1
ATOM 1436 O O . PRO A 1 177 ? -3.298 -9.676 6.049 1.00 87.50 177 PRO A O 1
ATOM 1439 N N . LYS A 1 178 ? -3.462 -11.271 7.630 1.00 92.12 178 LYS A N 1
ATOM 1440 C CA . LYS A 1 178 ? -4.744 -11.848 7.190 1.00 92.12 178 LYS A CA 1
ATOM 1441 C C . LYS A 1 178 ? -5.924 -11.385 8.049 1.00 92.12 178 LYS A C 1
ATOM 1443 O O . LYS A 1 178 ? -7.018 -11.935 7.924 1.00 92.12 178 LYS A O 1
ATOM 1448 N N . SER A 1 179 ? -5.716 -10.366 8.886 1.00 93.94 179 SER A N 1
ATOM 1449 C CA . SER A 1 179 ? -6.763 -9.739 9.689 1.00 93.94 179 SER A CA 1
ATOM 1450 C C . SER A 1 179 ? -7.995 -9.403 8.851 1.00 93.94 179 SER A C 1
ATOM 1452 O O . SER A 1 179 ? -7.901 -8.821 7.769 1.00 93.94 179 SER A O 1
ATOM 1454 N N . THR A 1 180 ? -9.165 -9.720 9.399 1.00 97.06 180 THR A N 1
ATOM 1455 C CA . THR A 1 180 ? -10.462 -9.427 8.783 1.00 97.06 180 THR A CA 1
ATOM 1456 C C . THR A 1 180 ? -11.172 -8.307 9.531 1.00 97.06 180 THR A C 1
ATOM 1458 O O . THR A 1 180 ? -10.879 -8.019 10.695 1.00 97.06 180 THR A O 1
ATOM 1461 N N . LEU A 1 181 ? -12.189 -7.717 8.904 1.00 96.88 181 LEU A N 1
ATOM 1462 C CA . LEU A 1 181 ? -13.027 -6.711 9.556 1.00 96.88 181 LEU A CA 1
ATOM 1463 C C . LEU A 1 181 ? -13.718 -7.255 10.823 1.00 96.88 181 LEU A C 1
ATOM 1465 O O . LEU A 1 181 ? -13.926 -6.519 11.791 1.00 96.88 181 LEU A O 1
ATOM 1469 N N . GLN A 1 182 ? -14.043 -8.551 10.841 1.00 97.25 182 GLN A N 1
ATOM 1470 C CA . GLN A 1 182 ? -14.602 -9.220 12.013 1.00 97.25 182 GLN A CA 1
ATOM 1471 C C . GLN A 1 182 ? -13.589 -9.260 13.162 1.00 97.25 182 GLN A C 1
ATOM 1473 O O . GLN A 1 182 ? -13.956 -8.940 14.293 1.00 97.25 182 GLN A O 1
ATOM 1478 N N . THR A 1 183 ? -12.323 -9.581 12.871 1.00 97.19 183 THR A N 1
ATOM 1479 C CA . THR A 1 183 ? -11.227 -9.554 13.852 1.00 97.19 183 THR A CA 1
ATOM 1480 C C . THR A 1 183 ? -11.103 -8.169 14.488 1.00 97.19 183 THR A C 1
ATOM 1482 O O . THR A 1 183 ? -11.089 -8.051 15.712 1.00 97.19 183 THR A O 1
ATOM 1485 N N . LEU A 1 184 ? -11.104 -7.107 13.672 1.00 97.25 184 LEU A N 1
ATOM 1486 C CA . LEU A 1 184 ? -11.015 -5.731 14.175 1.00 97.25 184 LEU A CA 1
ATOM 1487 C C . LEU A 1 184 ? -12.232 -5.341 15.019 1.00 97.25 184 LEU A C 1
ATOM 1489 O O . LEU A 1 184 ? -12.094 -4.715 16.067 1.00 97.25 184 LEU A O 1
ATOM 1493 N N . THR A 1 185 ? -13.433 -5.738 14.599 1.00 96.75 185 THR A N 1
ATOM 1494 C CA . THR A 1 185 ? -14.667 -5.426 15.334 1.00 96.75 185 THR A CA 1
ATOM 1495 C C . THR A 1 185 ? -14.712 -6.136 16.686 1.00 96.75 185 THR A C 1
ATOM 1497 O O . THR A 1 185 ? -15.094 -5.527 17.689 1.00 96.75 185 THR A O 1
ATOM 1500 N N . ALA A 1 186 ? -14.291 -7.402 16.737 1.00 97.19 186 ALA A N 1
ATOM 1501 C CA . ALA A 1 186 ? -14.164 -8.149 17.984 1.00 97.19 186 ALA A CA 1
ATOM 1502 C C . ALA A 1 186 ? -13.152 -7.482 18.930 1.00 97.19 186 ALA A C 1
ATOM 1504 O O . ALA A 1 186 ? -13.424 -7.341 20.123 1.00 97.19 186 ALA A O 1
ATOM 1505 N N . GLU A 1 187 ? -12.032 -6.989 18.397 1.00 96.38 187 GLU A N 1
ATOM 1506 C CA . GLU A 1 187 ? -11.025 -6.276 19.185 1.00 96.38 187 GLU A CA 1
ATOM 1507 C C . GLU A 1 187 ? -11.557 -4.943 19.739 1.00 96.38 187 GLU A C 1
ATOM 1509 O O . GLU A 1 187 ? -11.391 -4.651 20.926 1.00 96.38 187 GLU A O 1
ATOM 1514 N N . CYS A 1 188 ? -12.301 -4.171 18.940 1.00 95.81 188 CYS A N 1
ATOM 1515 C CA . CYS A 1 188 ? -13.010 -2.978 19.415 1.00 95.81 188 CYS A CA 1
ATOM 1516 C C . CYS A 1 188 ? -13.964 -3.294 20.578 1.00 95.81 188 CYS A C 1
ATOM 1518 O O . CYS A 1 188 ? -13.990 -2.577 21.582 1.00 95.81 188 CYS A O 1
ATOM 1520 N N . GLN A 1 189 ? -14.754 -4.365 20.456 1.00 95.44 189 GLN A N 1
ATOM 1521 C CA . GLN A 1 189 ? -15.684 -4.794 21.505 1.00 95.44 189 GLN A CA 1
ATOM 1522 C C . GLN A 1 189 ? -14.941 -5.209 22.776 1.00 95.44 189 GLN A C 1
ATOM 1524 O O . GLN A 1 189 ? -15.314 -4.786 23.871 1.00 95.44 189 GLN A O 1
ATOM 1529 N N . ARG A 1 190 ? -13.855 -5.973 22.636 1.00 95.44 190 ARG A N 1
ATOM 1530 C CA . ARG A 1 190 ? -13.003 -6.387 23.753 1.00 95.44 190 ARG A CA 1
ATOM 1531 C C . ARG A 1 190 ? -12.442 -5.181 24.507 1.00 95.44 190 ARG A C 1
ATOM 1533 O O . ARG A 1 190 ? -12.518 -5.145 25.733 1.00 95.44 190 ARG A O 1
ATOM 1540 N N . LEU A 1 191 ? -11.933 -4.175 23.792 1.00 92.06 191 LEU A N 1
ATOM 1541 C CA . LEU A 1 191 ? -11.418 -2.938 24.390 1.00 92.06 191 LEU A CA 1
ATOM 1542 C C . LEU A 1 191 ? -12.514 -2.133 25.093 1.00 92.06 191 LEU A C 1
ATOM 1544 O O . LEU A 1 191 ? -12.284 -1.588 26.171 1.00 92.06 191 LEU A O 1
ATOM 1548 N N . LYS A 1 192 ? -13.718 -2.078 24.516 1.00 90.81 192 LYS A N 1
ATOM 1549 C CA . LYS A 1 192 ? -14.865 -1.410 25.139 1.00 90.81 192 LYS A CA 1
ATOM 1550 C C . LYS A 1 192 ? -15.263 -2.081 26.455 1.00 90.81 192 LYS A C 1
ATOM 1552 O O . LYS A 1 192 ? -15.481 -1.379 27.441 1.00 90.81 192 LYS A O 1
ATOM 1557 N N . ASN A 1 193 ? -15.329 -3.411 26.471 1.00 91.56 193 ASN A N 1
ATOM 1558 C CA . ASN A 1 193 ? -15.644 -4.179 27.674 1.00 91.56 193 ASN A CA 1
ATOM 1559 C C . ASN A 1 193 ? -14.564 -3.976 28.741 1.00 91.56 193 ASN A C 1
ATOM 1561 O O . ASN A 1 193 ? -14.889 -3.639 29.871 1.00 91.56 193 ASN A O 1
ATOM 1565 N N . LEU A 1 194 ? -13.285 -4.034 28.356 1.00 89.38 194 LEU A N 1
ATOM 1566 C CA . LEU A 1 194 ? -12.173 -3.806 29.280 1.00 89.38 194 LEU A CA 1
ATOM 1567 C C . LEU A 1 194 ? -12.230 -2.415 29.929 1.00 89.38 194 LEU A C 1
ATOM 1569 O O . LEU A 1 194 ? -12.062 -2.295 31.137 1.00 89.38 194 LEU A O 1
ATOM 1573 N N . LYS A 1 195 ? -12.524 -1.365 29.151 1.00 87.62 195 LYS A N 1
ATOM 1574 C CA . LYS A 1 195 ? -12.709 -0.006 29.687 1.00 87.62 195 LYS A CA 1
ATOM 1575 C C . LYS A 1 195 ? -13.887 0.086 30.653 1.00 87.62 195 LYS A C 1
ATOM 1577 O O . LYS A 1 195 ? -13.806 0.806 31.646 1.00 87.62 195 LYS A O 1
ATOM 1582 N N . HIS A 1 196 ? -14.981 -0.617 30.360 1.00 87.19 196 HIS A N 1
ATOM 1583 C CA . HIS A 1 196 ? -16.125 -0.682 31.261 1.00 87.19 196 HIS A CA 1
ATOM 1584 C C . HIS A 1 196 ? -15.755 -1.368 32.581 1.00 87.19 196 HIS A C 1
ATOM 1586 O O . HIS A 1 196 ? -16.013 -0.806 33.644 1.00 87.19 196 HIS A O 1
ATOM 1592 N N . ASP A 1 197 ? -15.081 -2.516 32.511 1.00 88.38 197 ASP A N 1
ATOM 1593 C CA . ASP A 1 197 ? -14.656 -3.291 33.677 1.00 88.38 197 ASP A CA 1
ATOM 1594 C C . ASP A 1 197 ? -13.659 -2.510 34.548 1.00 88.38 197 ASP A C 1
ATOM 1596 O O . ASP A 1 197 ? -13.804 -2.460 35.770 1.00 88.38 197 ASP A O 1
ATOM 1600 N N . SER A 1 198 ? -12.691 -1.814 33.939 1.00 86.06 198 SER A N 1
ATOM 1601 C CA . SER A 1 198 ? -11.760 -0.938 34.666 1.00 86.06 198 SER A CA 1
ATOM 1602 C C . SER A 1 198 ? -12.480 0.200 35.399 1.00 86.06 198 SER A C 1
ATOM 1604 O O . SER A 1 198 ? -12.161 0.486 36.552 1.00 86.06 198 SER A O 1
ATOM 1606 N N . ALA A 1 199 ? -13.507 0.799 34.788 1.00 81.06 199 ALA A N 1
ATOM 1607 C CA . ALA A 1 199 ? -14.290 1.865 35.415 1.00 81.06 199 ALA A CA 1
ATOM 1608 C C . ALA A 1 199 ? -15.154 1.380 36.598 1.00 81.06 199 ALA A C 1
ATOM 1610 O O . ALA A 1 199 ? -15.490 2.176 37.478 1.00 81.06 199 ALA A O 1
ATOM 1611 N N . ILE A 1 200 ? -15.528 0.095 36.641 1.00 78.19 200 ILE A N 1
ATOM 1612 C CA . ILE A 1 200 ? -16.227 -0.505 37.792 1.00 78.19 200 ILE A CA 1
ATOM 1613 C C . ILE A 1 200 ? -15.286 -0.598 39.000 1.00 78.19 200 ILE A C 1
ATOM 1615 O O . ILE A 1 200 ? -15.717 -0.349 40.123 1.00 78.19 200 ILE A O 1
ATOM 1619 N N . ILE A 1 201 ? -14.009 -0.912 38.769 1.00 74.50 201 ILE A N 1
ATOM 1620 C CA . ILE A 1 201 ? -12.988 -1.039 39.819 1.00 74.50 201 ILE A CA 1
ATOM 1621 C C . ILE A 1 201 ? -12.537 0.341 40.327 1.00 74.50 201 ILE A C 1
ATOM 1623 O O . ILE A 1 201 ? -12.288 0.502 41.520 1.00 74.50 201 ILE A O 1
ATOM 1627 N N . GLU A 1 202 ? -12.462 1.348 39.449 1.00 64.38 202 GLU A N 1
ATOM 1628 C CA . GLU A 1 202 ? -12.050 2.714 39.816 1.00 64.38 202 GLU A CA 1
ATOM 1629 C C . GLU A 1 202 ? -13.132 3.538 40.523 1.00 64.38 202 GLU A C 1
ATOM 1631 O O . GLU A 1 202 ? -12.804 4.516 41.198 1.00 64.38 202 GLU A O 1
ATOM 1636 N N . LYS A 1 203 ? -14.418 3.179 40.416 1.00 54.38 203 LYS A N 1
ATOM 1637 C CA . LYS A 1 203 ? -15.454 3.839 41.220 1.00 54.38 203 LYS A CA 1
ATOM 1638 C C . LYS A 1 203 ? -15.261 3.457 42.693 1.00 54.38 203 LYS A C 1
ATOM 1640 O O . LYS A 1 203 ? -15.495 2.296 43.037 1.00 54.38 203 LYS A O 1
ATOM 1645 N N . PRO A 1 204 ? -14.929 4.398 43.605 1.00 51.72 204 PRO A N 1
ATOM 1646 C CA . PRO A 1 204 ? -15.029 4.100 45.020 1.00 51.72 204 PRO A CA 1
ATOM 1647 C C . PRO A 1 204 ? -16.501 3.814 45.281 1.00 51.72 204 PRO A C 1
ATOM 1649 O O . PRO A 1 204 ? -17.369 4.630 44.964 1.00 51.72 204 PRO A O 1
ATOM 1652 N N . SER A 1 205 ? -16.793 2.635 45.822 1.00 49.88 205 SER A N 1
ATOM 1653 C CA . SER A 1 205 ? -18.114 2.346 46.356 1.00 49.88 205 SER A CA 1
ATOM 1654 C C . SER A 1 205 ? -18.418 3.401 47.415 1.00 49.88 205 SER A C 1
ATOM 1656 O O . SER A 1 205 ? -17.996 3.294 48.565 1.00 49.88 205 SER A O 1
ATOM 1658 N N . SER A 1 206 ? -19.147 4.445 47.030 1.00 51.28 206 SER A N 1
ATOM 1659 C CA . SER A 1 206 ? -19.779 5.394 47.934 1.00 51.28 206 SER A CA 1
ATOM 1660 C C . SER A 1 206 ? -20.948 4.686 48.622 1.00 51.28 206 SER A C 1
ATOM 1662 O O . SER A 1 206 ? -22.111 4.981 48.372 1.00 51.28 206 SER A O 1
ATOM 1664 N N . SER A 1 207 ? -20.626 3.670 49.422 1.00 46.38 207 SER A N 1
ATOM 1665 C CA . SER A 1 207 ? -21.496 3.031 50.406 1.00 46.38 207 SER A CA 1
ATOM 1666 C C . SER A 1 207 ? -20.658 2.139 51.328 1.00 46.38 207 SER A C 1
ATOM 1668 O O . SER A 1 207 ? -20.924 0.956 51.502 1.00 46.38 207 SER A O 1
ATOM 1670 N N . PHE A 1 208 ? -19.652 2.730 51.965 1.00 44.25 208 PHE A N 1
ATOM 1671 C CA . PHE A 1 208 ? -19.468 2.484 53.391 1.00 44.25 208 PHE A CA 1
ATOM 1672 C C . PHE A 1 208 ? -20.021 3.711 54.108 1.00 44.25 208 PHE A C 1
ATOM 1674 O O . PHE A 1 208 ? -19.295 4.564 54.612 1.00 44.25 208 PHE A O 1
ATOM 1681 N N . ALA A 1 209 ? -21.352 3.832 54.082 1.00 38.53 209 ALA A N 1
ATOM 1682 C CA . ALA A 1 209 ? -22.040 4.630 55.075 1.00 38.53 209 ALA A CA 1
ATOM 1683 C C . ALA A 1 209 ? -21.618 4.077 56.436 1.00 38.53 209 ALA A C 1
ATOM 1685 O O . ALA A 1 209 ? -21.830 2.899 56.732 1.00 38.53 209 ALA A O 1
ATOM 1686 N N . ALA A 1 210 ? -20.969 4.932 57.220 1.00 44.47 210 ALA A N 1
ATOM 1687 C CA . ALA A 1 210 ? -20.666 4.714 58.617 1.00 44.47 210 ALA A CA 1
ATOM 1688 C C . ALA A 1 210 ? -21.882 4.093 59.321 1.00 44.47 210 ALA A C 1
ATOM 1690 O O . ALA A 1 210 ? -22.857 4.773 59.624 1.00 44.47 210 ALA A O 1
ATOM 1691 N N . THR A 1 211 ? -21.838 2.785 59.557 1.00 38.72 211 THR A N 1
ATOM 1692 C CA . THR A 1 211 ? -22.787 2.100 60.430 1.00 38.72 211 THR A CA 1
ATOM 1693 C C . THR A 1 211 ? -22.013 1.665 61.662 1.00 38.72 211 THR A C 1
ATOM 1695 O O . THR A 1 211 ? -21.433 0.590 61.724 1.00 38.72 211 THR A O 1
ATOM 1698 N N . ASN A 1 212 ? -21.948 2.597 62.613 1.00 45.88 212 ASN A N 1
ATOM 1699 C CA . ASN A 1 212 ? -21.903 2.380 64.056 1.00 45.88 212 ASN A CA 1
ATOM 1700 C C . ASN A 1 212 ? -21.144 1.133 64.535 1.00 45.88 212 ASN A C 1
ATOM 1702 O O . ASN A 1 212 ? -21.747 0.127 64.920 1.00 45.88 212 ASN A O 1
ATOM 1706 N N . VAL A 1 213 ? -19.819 1.260 64.644 1.00 38.88 213 VAL A N 1
ATOM 1707 C CA . VAL A 1 213 ? -19.048 0.463 65.604 1.00 38.88 213 VAL A CA 1
ATOM 1708 C C . VAL A 1 213 ? -19.614 0.778 66.992 1.00 38.88 213 VAL A C 1
ATOM 1710 O O . VAL A 1 213 ? -19.421 1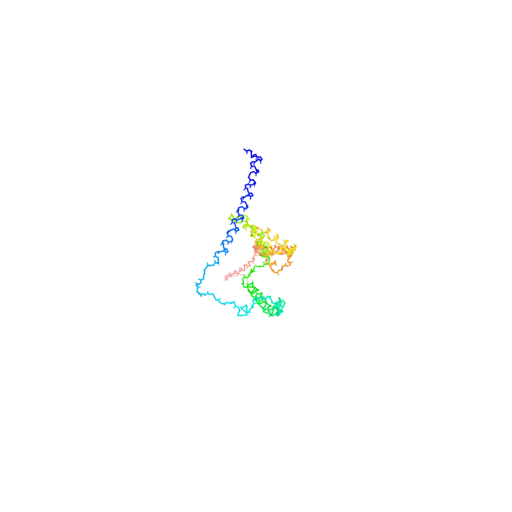.874 67.516 1.00 38.88 213 VAL A O 1
ATOM 1713 N N . HIS A 1 214 ? -20.361 -0.160 67.575 1.00 43.00 214 HIS A N 1
ATOM 1714 C CA . HIS A 1 214 ? -20.748 -0.094 68.980 1.00 43.00 214 HIS A CA 1
ATOM 1715 C C . HIS A 1 214 ? -19.487 -0.263 69.829 1.00 43.00 214 HIS A C 1
ATOM 1717 O O . HIS A 1 214 ? -19.079 -1.374 70.166 1.00 43.00 214 HIS A O 1
ATOM 1723 N N . THR A 1 215 ? -18.856 0.853 70.177 1.00 38.88 215 THR A N 1
ATOM 1724 C CA . THR A 1 215 ? -17.866 0.893 71.248 1.00 38.88 215 THR A CA 1
ATOM 1725 C C . THR A 1 215 ? -18.597 0.620 72.559 1.00 38.88 215 THR A C 1
ATOM 1727 O O . THR A 1 215 ? -19.303 1.481 73.078 1.00 38.88 215 THR A O 1
ATOM 1730 N N . VAL A 1 216 ? -18.448 -0.590 73.102 1.00 40.91 216 VAL A N 1
ATOM 1731 C CA . VAL A 1 216 ? -18.868 -0.910 74.471 1.00 40.91 216 VAL A CA 1
ATOM 1732 C C . VAL A 1 216 ? -17.963 -0.133 75.427 1.00 40.91 216 VAL A C 1
ATOM 1734 O O . VAL A 1 216 ? -16.844 -0.543 75.735 1.00 40.91 216 VAL A O 1
ATOM 1737 N N . THR A 1 217 ? -18.437 1.011 75.909 1.00 37.91 217 THR A N 1
ATOM 1738 C CA . THR A 1 217 ? -17.847 1.712 77.049 1.00 37.91 217 THR A CA 1
ATOM 1739 C C . THR A 1 217 ? -18.086 0.883 78.308 1.00 37.91 217 THR A C 1
ATOM 1741 O O . THR A 1 217 ? -19.119 0.980 78.965 1.00 37.91 217 THR A O 1
ATOM 1744 N N . ARG A 1 218 ? -17.107 0.048 78.677 1.00 37.88 218 ARG A N 1
ATOM 1745 C CA . ARG A 1 218 ? -17.054 -0.567 80.008 1.00 37.88 218 ARG A CA 1
ATOM 1746 C C . ARG A 1 218 ? -16.629 0.495 81.023 1.00 37.88 218 ARG A C 1
ATOM 1748 O O . ARG A 1 218 ? -15.441 0.658 81.297 1.00 37.88 218 ARG A O 1
ATOM 1755 N N . THR A 1 219 ? -17.591 1.210 81.595 1.00 36.44 219 THR A N 1
ATOM 1756 C CA . THR A 1 219 ? -17.372 2.057 82.771 1.00 36.44 219 THR A CA 1
ATOM 1757 C C . THR A 1 219 ? -17.051 1.168 83.976 1.00 36.44 219 THR A C 1
ATOM 1759 O O . THR A 1 219 ? -17.918 0.543 84.577 1.00 36.44 219 THR A O 1
ATOM 1762 N N . LYS A 1 220 ? -15.768 1.076 84.347 1.00 39.31 220 LYS A N 1
ATOM 1763 C CA . LYS A 1 220 ? -15.379 0.649 85.697 1.00 39.31 220 LYS A CA 1
ATOM 1764 C C . LYS A 1 220 ? -15.468 1.872 86.608 1.00 39.31 220 LYS A C 1
ATOM 1766 O O . LYS A 1 220 ? -14.503 2.619 86.731 1.00 39.31 220 LYS A O 1
ATOM 1771 N N . SER A 1 221 ? -16.625 2.080 87.232 1.00 37.50 221 SER A N 1
ATOM 1772 C CA . SER A 1 221 ? -16.737 2.971 88.386 1.00 37.50 221 SER A CA 1
ATOM 1773 C C . SER A 1 221 ? -16.102 2.282 89.593 1.00 37.50 221 SER A C 1
ATOM 1775 O O . SER A 1 221 ? -16.652 1.334 90.153 1.00 37.50 221 SER A O 1
ATOM 1777 N N . VAL A 1 222 ? -14.910 2.740 89.963 1.00 45.34 222 VAL A N 1
ATOM 1778 C CA . VAL A 1 222 ? -14.335 2.514 91.289 1.00 45.34 222 VAL A CA 1
ATOM 1779 C C . VAL A 1 222 ? -15.040 3.474 92.244 1.00 45.34 222 VAL A C 1
ATOM 1781 O O . VAL A 1 222 ? -15.010 4.684 92.027 1.00 45.34 222 VAL A O 1
ATOM 1784 N N . SER A 1 223 ? -15.659 2.947 93.297 1.00 44.94 223 SER A N 1
ATOM 1785 C CA . SER A 1 223 ? -16.116 3.741 94.440 1.00 44.94 223 SER A CA 1
ATOM 1786 C C . SER A 1 223 ? -15.449 3.214 95.715 1.00 44.94 223 SER A C 1
ATOM 1788 O O . SER A 1 223 ? -15.377 1.993 95.880 1.00 44.94 223 SER A O 1
ATOM 1790 N N . PRO A 1 224 ? -14.926 4.086 96.600 1.00 43.78 224 PRO A N 1
ATOM 1791 C CA . PRO A 1 224 ? -14.189 3.665 97.784 1.00 43.78 224 PRO A CA 1
ATOM 1792 C C . PRO A 1 224 ? -15.120 3.269 98.933 1.00 43.78 224 PRO A C 1
ATOM 1794 O O . PRO A 1 224 ? -16.213 3.805 99.104 1.00 43.78 224 PRO A O 1
ATOM 1797 N N . ILE A 1 225 ? -14.619 2.349 99.752 1.00 43.66 225 ILE A N 1
ATOM 1798 C CA . ILE A 1 225 ? -15.175 1.918 101.034 1.00 43.66 225 ILE A CA 1
ATOM 1799 C C . ILE A 1 225 ? -15.026 3.034 102.081 1.00 43.66 225 ILE A C 1
ATOM 1801 O O . ILE A 1 225 ? -13.906 3.463 102.348 1.00 43.66 225 ILE A O 1
ATOM 1805 N N . SER A 1 226 ? -16.114 3.383 102.777 1.00 41.34 226 SER A N 1
ATOM 1806 C CA . SER A 1 226 ? -16.088 3.683 104.220 1.00 41.34 226 SER A CA 1
ATOM 1807 C C . SER A 1 226 ? -17.484 3.560 104.867 1.00 41.34 226 SER A C 1
ATOM 1809 O O . SER A 1 226 ? -18.497 4.018 104.351 1.00 41.34 226 SER A O 1
ATOM 1811 N N . ARG A 1 227 ? -17.507 2.844 105.999 1.00 44.91 227 ARG A N 1
ATOM 1812 C CA . ARG A 1 227 ? -18.634 2.472 106.894 1.00 44.91 227 ARG A CA 1
ATOM 1813 C C . ARG A 1 227 ? -19.082 3.684 107.751 1.00 44.91 227 ARG A C 1
ATOM 1815 O O . ARG A 1 227 ? -18.251 4.576 107.916 1.00 44.91 227 ARG A O 1
ATOM 1822 N N . PRO A 1 228 ? -20.271 3.700 108.416 1.00 49.31 228 PRO A N 1
ATOM 1823 C CA . PRO A 1 228 ? -20.421 2.934 109.672 1.00 49.31 228 PRO A CA 1
ATOM 1824 C C . PRO A 1 228 ? -21.841 2.449 110.102 1.00 49.31 228 PRO A C 1
ATOM 1826 O O . PRO A 1 228 ? -22.858 3.056 109.808 1.00 49.31 228 PRO A O 1
ATOM 1829 N N . ARG A 1 229 ? -21.802 1.375 110.916 1.00 39.78 229 ARG A N 1
ATOM 1830 C CA . ARG A 1 229 ? -22.593 0.990 112.120 1.00 39.78 229 ARG A CA 1
ATOM 1831 C C . ARG A 1 229 ? -24.139 0.823 112.148 1.00 39.78 229 ARG A C 1
ATOM 1833 O O . ARG A 1 229 ? -24.881 1.788 112.063 1.00 39.78 229 ARG A O 1
ATOM 1840 N N . HIS A 1 230 ? -24.483 -0.394 112.619 1.00 41.34 230 HIS A N 1
ATOM 1841 C CA . HIS A 1 230 ? -25.500 -0.822 113.614 1.00 41.34 230 HIS A CA 1
ATOM 1842 C C . HIS A 1 230 ? -26.957 -1.068 113.190 1.00 41.34 230 HIS A C 1
ATOM 1844 O O . HIS A 1 230 ? -27.681 -0.124 112.911 1.00 41.34 230 HIS A O 1
ATOM 1850 N N . ALA A 1 231 ? -27.415 -2.327 113.311 1.00 37.78 231 ALA A N 1
ATOM 1851 C CA . ALA A 1 231 ? -28.354 -2.771 114.359 1.00 37.78 231 ALA A CA 1
ATOM 1852 C C . ALA A 1 231 ? -28.586 -4.303 114.324 1.00 37.78 231 ALA A C 1
ATOM 1854 O O . ALA A 1 231 ? -28.714 -4.869 113.239 1.00 37.78 231 ALA A O 1
ATOM 1855 N N . LEU A 1 232 ? -28.714 -4.868 115.538 1.00 38.56 232 LEU A N 1
ATOM 1856 C CA . LEU A 1 232 ? -29.022 -6.245 115.982 1.00 38.56 232 LEU A CA 1
ATOM 1857 C C . LEU A 1 232 ? -27.845 -7.227 116.088 1.00 38.56 232 LEU A C 1
ATOM 1859 O O . LEU A 1 232 ? -27.358 -7.734 115.057 1.00 38.56 232 LEU A O 1
#